Protein AF-A0A959QF61-F1 (afdb_monomer)

pLDDT: mean 80.04, std 16.45, range [40.38, 98.44]

Mean predicted aligned error: 12.22 Å

Radius of gyration: 28.81 Å; Cα contacts (8 Å, |Δi|>4): 186; chains: 1; bounding box: 99×32×78 Å

Structure (mmCIF, N/CA/C/O backbone):
data_AF-A0A959QF61-F1
#
_entry.id   AF-A0A959QF61-F1
#
loop_
_atom_site.group_PDB
_atom_site.id
_atom_site.type_symbol
_atom_site.label_atom_id
_atom_site.label_alt_id
_atom_site.label_comp_id
_atom_site.label_asym_id
_atom_site.label_entity_id
_atom_site.label_seq_id
_atom_site.pdbx_PDB_ins_code
_atom_site.Cartn_x
_atom_site.Cartn_y
_atom_site.Cartn_z
_atom_site.occupancy
_atom_site.B_iso_o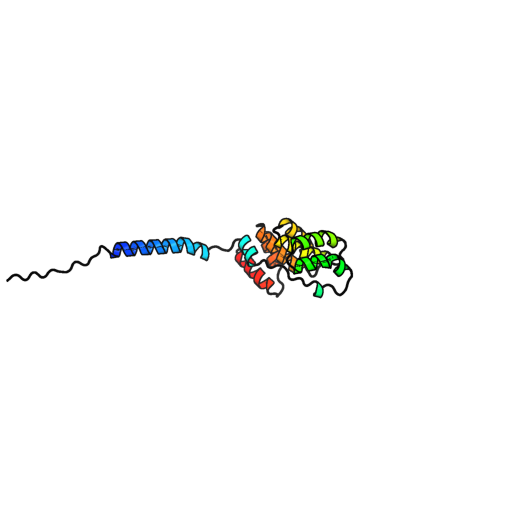r_equiv
_atom_site.auth_seq_id
_atom_site.auth_comp_id
_atom_site.auth_asym_id
_atom_site.auth_atom_id
_atom_site.pdbx_PDB_model_num
ATOM 1 N N . LEU A 1 1 ? -83.715 -0.092 52.924 1.00 44.06 1 LEU A N 1
ATOM 2 C CA . LEU A 1 1 ? -83.115 0.246 51.612 1.00 44.06 1 LEU A CA 1
ATOM 3 C C . LEU A 1 1 ? -81.710 0.806 51.850 1.00 44.06 1 LEU A C 1
ATOM 5 O O . LEU A 1 1 ? -81.591 1.963 52.221 1.00 44.06 1 LEU A O 1
ATOM 9 N N . LYS A 1 2 ? -80.655 -0.015 51.749 1.00 40.38 2 LYS A N 1
ATOM 10 C CA . LYS A 1 2 ? -79.254 0.447 51.803 1.00 40.38 2 LYS A CA 1
ATOM 11 C C . LYS A 1 2 ? -78.646 0.254 50.416 1.00 40.38 2 LYS A C 1
ATOM 13 O O . LYS A 1 2 ? -78.482 -0.878 49.975 1.00 40.38 2 LYS A O 1
ATOM 18 N N . THR A 1 3 ? -78.354 1.348 49.723 1.00 46.38 3 THR A N 1
ATOM 19 C CA . THR A 1 3 ? -77.647 1.336 48.440 1.00 46.38 3 THR A CA 1
ATOM 20 C C . THR A 1 3 ? -76.145 1.262 48.700 1.00 46.38 3 THR A C 1
ATOM 22 O O . THR A 1 3 ? -75.547 2.242 49.140 1.00 46.38 3 THR A O 1
ATOM 25 N N . ASN A 1 4 ? -75.540 0.103 48.443 1.00 44.50 4 ASN A N 1
ATOM 26 C CA . ASN A 1 4 ? -74.089 -0.064 48.421 1.00 44.50 4 ASN A CA 1
ATOM 27 C C . ASN A 1 4 ? -73.578 0.321 47.022 1.00 44.50 4 ASN A C 1
ATOM 29 O O . ASN A 1 4 ? -73.886 -0.365 46.050 1.00 44.50 4 ASN A O 1
ATOM 33 N N . LYS A 1 5 ? -72.845 1.435 46.906 1.00 55.59 5 LYS A N 1
ATOM 34 C CA . LYS A 1 5 ? -72.094 1.782 45.693 1.00 55.59 5 LYS A CA 1
ATOM 35 C C . LYS A 1 5 ? -70.638 1.386 45.917 1.00 55.59 5 LYS A C 1
ATOM 37 O O . LYS A 1 5 ? -69.919 2.059 46.648 1.00 55.59 5 LYS A O 1
ATOM 42 N N . SER A 1 6 ? -70.218 0.297 45.284 1.00 54.97 6 SER A N 1
ATOM 43 C CA . SER A 1 6 ? -68.819 -0.119 45.215 1.00 54.97 6 SER A CA 1
ATOM 44 C C . SER A 1 6 ? -68.025 0.842 44.326 1.00 54.97 6 SER A C 1
ATOM 46 O O . SER A 1 6 ? -68.331 0.990 43.141 1.00 54.97 6 SER A O 1
ATOM 48 N N . VAL A 1 7 ? -67.008 1.485 44.896 1.00 55.75 7 VAL A N 1
ATOM 49 C CA . VAL A 1 7 ? -65.993 2.258 44.162 1.00 55.75 7 VAL A CA 1
ATOM 50 C C . VAL A 1 7 ? -65.069 1.274 43.423 1.00 55.75 7 VAL A C 1
ATOM 52 O O . VAL A 1 7 ? -64.691 0.268 44.024 1.00 55.75 7 VAL A O 1
ATOM 55 N N . PRO A 1 8 ? -64.695 1.503 42.148 1.00 52.91 8 PRO A N 1
ATOM 56 C CA . PRO A 1 8 ? -63.827 0.577 41.430 1.00 52.91 8 PRO A CA 1
ATOM 57 C C . PRO A 1 8 ? -62.359 0.776 41.839 1.00 52.91 8 PRO A C 1
ATOM 59 O O . PRO A 1 8 ? -61.807 1.868 41.710 1.00 52.91 8 PRO A O 1
ATOM 62 N N . GLU A 1 9 ? -61.708 -0.293 42.304 1.00 53.12 9 GLU A N 1
ATOM 63 C CA . GLU A 1 9 ? -60.258 -0.335 42.518 1.00 53.12 9 GLU A CA 1
ATOM 64 C C . GLU A 1 9 ? -59.514 -0.310 41.177 1.00 53.12 9 GLU A C 1
ATOM 66 O O . GLU A 1 9 ? -59.635 -1.208 40.338 1.00 53.12 9 GLU A O 1
ATOM 71 N N . ILE A 1 10 ? -58.696 0.721 40.976 1.00 59.00 10 ILE A N 1
ATOM 72 C CA . ILE A 1 10 ? -57.819 0.822 39.811 1.00 59.00 10 ILE A CA 1
ATOM 73 C C . ILE A 1 10 ? -56.658 -0.166 40.004 1.00 59.00 10 ILE A C 1
ATOM 75 O O . ILE A 1 10 ? -55.830 -0.014 40.900 1.00 59.00 10 ILE A O 1
ATOM 79 N N . ARG A 1 11 ? -56.592 -1.195 39.147 1.00 56.12 11 ARG A N 1
ATOM 80 C CA . ARG A 1 11 ? -55.573 -2.263 39.136 1.00 56.12 11 ARG A CA 1
ATOM 81 C C . ARG A 1 11 ? -54.149 -1.720 38.902 1.00 56.12 11 ARG A C 1
ATOM 83 O O . ARG A 1 11 ? -53.636 -1.758 37.786 1.00 56.12 11 ARG A O 1
ATOM 90 N N . GLN A 1 12 ? -53.467 -1.300 39.969 1.00 57.84 12 GLN A N 1
ATOM 91 C CA . GLN A 1 12 ? -52.076 -0.812 39.940 1.00 57.84 12 GLN A CA 1
ATOM 92 C C . GLN A 1 12 ? -51.012 -1.901 39.665 1.00 57.84 12 GLN A C 1
ATOM 94 O O . GLN A 1 12 ? -49.850 -1.590 39.402 1.00 57.84 12 GLN A O 1
ATOM 99 N N . GLY A 1 13 ? -51.381 -3.187 39.691 1.00 54.50 13 GLY A N 1
ATOM 100 C CA . GLY A 1 13 ? -50.424 -4.300 39.633 1.00 54.50 13 GLY A CA 1
ATOM 101 C C . GLY A 1 13 ? -49.780 -4.573 38.267 1.00 54.50 13 GLY A C 1
ATOM 102 O O . GLY A 1 13 ? -48.667 -5.083 38.225 1.00 54.50 13 GLY A O 1
ATOM 103 N N . LYS A 1 14 ? -50.429 -4.232 37.143 1.00 51.69 14 LYS A N 1
ATOM 104 C CA . LYS A 1 14 ? -49.919 -4.584 35.797 1.00 51.69 14 LYS A CA 1
ATOM 105 C C . LYS A 1 14 ? -48.962 -3.546 35.198 1.00 51.69 14 LYS A C 1
ATOM 107 O O . LYS A 1 14 ? -48.064 -3.913 34.451 1.00 51.69 14 LYS A O 1
ATOM 112 N N . ILE A 1 15 ? -49.112 -2.276 35.572 1.00 53.78 15 ILE A N 1
ATOM 113 C CA . ILE A 1 15 ? -48.367 -1.145 34.987 1.00 53.78 15 ILE A CA 1
ATOM 114 C C . ILE A 1 15 ? -46.895 -1.129 35.450 1.00 53.78 15 ILE A C 1
ATOM 116 O O . ILE A 1 15 ? -46.003 -0.752 34.693 1.00 53.78 15 ILE A O 1
ATOM 120 N N . ARG A 1 16 ? -46.612 -1.599 36.674 1.00 52.44 16 ARG A N 1
ATOM 121 C CA . ARG A 1 16 ? -45.249 -1.625 37.244 1.00 52.44 16 ARG A CA 1
ATOM 122 C C . ARG A 1 16 ? -44.322 -2.626 36.545 1.00 52.44 16 ARG A C 1
ATOM 124 O O . ARG A 1 16 ? -43.139 -2.345 36.389 1.00 52.44 16 ARG A O 1
ATOM 131 N N . TRP A 1 17 ? -44.855 -3.759 36.087 1.00 48.25 17 TRP A N 1
ATOM 132 C CA . TRP A 1 17 ? -44.072 -4.790 35.398 1.00 48.25 17 TRP A CA 1
ATOM 133 C C . TRP A 1 17 ? -43.765 -4.415 33.945 1.00 48.25 17 TRP A C 1
ATOM 135 O O . TRP A 1 17 ? -42.654 -4.641 33.476 1.00 48.25 17 TRP A O 1
ATOM 145 N N . THR A 1 18 ? -44.701 -3.771 33.244 1.00 56.72 18 THR A N 1
ATOM 146 C CA . THR A 1 18 ? -44.485 -3.312 31.861 1.00 56.72 18 THR A CA 1
ATOM 147 C C . THR A 1 18 ? -43.463 -2.177 31.773 1.00 56.72 18 THR A C 1
ATOM 149 O O . THR A 1 18 ? -42.651 -2.160 30.852 1.00 56.72 18 THR A O 1
ATOM 152 N N . LEU A 1 19 ? -43.452 -1.264 32.754 1.00 54.75 19 LEU A N 1
ATOM 153 C CA . LEU A 1 19 ? -42.432 -0.213 32.868 1.00 54.75 19 LEU A CA 1
ATOM 154 C C . LEU A 1 19 ? -41.033 -0.794 33.127 1.00 54.75 19 LEU A C 1
ATOM 156 O O . LEU A 1 19 ? -40.073 -0.356 32.502 1.00 54.75 19 LEU A O 1
ATOM 160 N N . ALA A 1 20 ? -40.919 -1.808 33.990 1.00 58.22 20 ALA A N 1
ATOM 161 C CA . ALA A 1 20 ? -39.641 -2.460 34.274 1.00 58.22 20 ALA A CA 1
ATOM 162 C C . ALA A 1 20 ? -39.060 -3.175 33.036 1.00 58.22 20 ALA A C 1
ATOM 164 O O . ALA A 1 20 ? -37.882 -3.011 32.731 1.00 58.22 20 ALA A O 1
ATOM 165 N N . VAL A 1 21 ? -39.892 -3.898 32.277 1.00 61.12 21 VAL A N 1
ATOM 166 C CA . VAL A 1 21 ? -39.466 -4.612 31.057 1.00 61.12 21 VAL A CA 1
ATOM 167 C C . VAL A 1 21 ? -39.014 -3.647 29.949 1.00 61.12 21 VAL A C 1
ATOM 169 O O . VAL A 1 21 ? -38.008 -3.905 29.289 1.00 61.12 21 VAL A O 1
ATOM 172 N N . ALA A 1 22 ? -39.695 -2.511 29.765 1.00 60.00 22 ALA A N 1
ATOM 173 C CA . ALA A 1 22 ? -39.317 -1.512 28.760 1.00 60.00 22 ALA A CA 1
ATOM 174 C C . ALA A 1 22 ? -37.952 -0.854 29.051 1.00 60.00 22 ALA A C 1
ATOM 176 O O . ALA A 1 22 ? -37.158 -0.648 28.132 1.00 60.00 22 ALA A O 1
ATOM 177 N N . VAL A 1 23 ? -37.646 -0.579 30.325 1.00 61.53 23 VAL A N 1
ATOM 178 C CA . VAL A 1 23 ? -36.351 -0.016 30.751 1.00 61.53 23 VAL A CA 1
ATOM 179 C C . VAL A 1 23 ? -35.210 -1.011 30.517 1.00 61.53 23 VAL A C 1
ATOM 181 O O . VAL A 1 23 ? -34.141 -0.615 30.057 1.00 61.53 23 VAL A O 1
ATOM 184 N N . SER A 1 24 ? -35.437 -2.307 30.753 1.00 62.03 24 SER A N 1
ATOM 185 C CA . SER A 1 24 ? -34.431 -3.347 30.506 1.00 62.03 24 SER A CA 1
ATOM 186 C C . SER A 1 24 ? -34.105 -3.518 29.019 1.00 62.03 24 SER A C 1
ATOM 188 O O . SER A 1 24 ? -32.934 -3.612 28.663 1.00 62.03 24 SER A O 1
ATOM 190 N N . VAL A 1 25 ? -35.108 -3.499 28.134 1.00 67.81 25 VAL A N 1
ATOM 191 C CA . VAL A 1 25 ? -34.884 -3.597 26.678 1.00 67.81 25 VAL A CA 1
ATOM 192 C C . VAL A 1 25 ? -34.158 -2.360 26.144 1.00 67.81 25 VAL A C 1
ATOM 194 O O . VAL A 1 25 ? -33.225 -2.502 25.358 1.00 67.81 25 VAL A O 1
ATOM 197 N N . ALA A 1 26 ? -34.522 -1.160 26.607 1.00 66.50 26 ALA A N 1
ATOM 198 C CA . ALA A 1 26 ? -33.843 0.078 26.227 1.00 66.50 26 ALA A CA 1
ATOM 199 C C . ALA A 1 26 ? -32.389 0.129 26.729 1.00 66.50 26 ALA A C 1
ATOM 201 O O . ALA A 1 26 ? -31.516 0.583 25.998 1.00 66.50 26 ALA A O 1
ATOM 202 N N . ALA A 1 27 ? -32.108 -0.381 27.933 1.00 67.88 27 ALA A N 1
ATOM 203 C CA . ALA A 1 27 ? -30.751 -0.470 28.472 1.00 67.88 27 ALA A CA 1
ATOM 204 C C . ALA A 1 27 ? -29.879 -1.471 27.698 1.00 67.88 27 ALA A C 1
ATOM 206 O O . ALA A 1 27 ? -28.710 -1.194 27.451 1.00 67.88 27 ALA A O 1
ATOM 207 N N . ILE A 1 28 ? -30.448 -2.600 27.262 1.00 69.44 28 ILE A N 1
ATOM 208 C CA . ILE A 1 28 ? -29.752 -3.578 26.412 1.00 69.44 28 ILE A CA 1
ATOM 209 C C . ILE A 1 28 ? -29.502 -2.992 25.015 1.00 69.44 28 ILE A C 1
ATOM 211 O O . ILE A 1 28 ? -28.392 -3.098 24.499 1.00 69.44 28 ILE A O 1
ATOM 215 N N . PHE A 1 29 ? -30.489 -2.306 24.427 1.00 66.25 29 PHE A N 1
ATOM 216 C CA . PHE A 1 29 ? -30.309 -1.585 23.163 1.00 66.25 29 PHE A CA 1
ATOM 217 C C . PHE A 1 29 ? -29.237 -0.501 23.280 1.00 66.25 29 PHE A C 1
ATOM 219 O O . PHE A 1 29 ? -28.361 -0.421 22.429 1.00 66.25 29 PHE A O 1
ATOM 226 N N . ALA A 1 30 ? -29.256 0.292 24.348 1.00 63.03 30 ALA A N 1
ATOM 227 C CA . ALA A 1 30 ? -28.245 1.299 24.633 1.00 63.03 30 ALA A CA 1
ATOM 228 C C . ALA A 1 30 ? -26.853 0.668 24.807 1.00 63.03 30 ALA A C 1
ATOM 230 O O . ALA A 1 30 ? -25.896 1.120 24.196 1.00 63.03 30 ALA A O 1
ATOM 231 N N . PHE A 1 31 ? -26.725 -0.421 25.561 1.00 70.12 31 PHE A N 1
ATOM 232 C CA . PHE A 1 31 ? -25.440 -1.086 25.784 1.00 70.12 31 PHE A CA 1
ATOM 233 C C . PHE A 1 31 ? -24.851 -1.714 24.509 1.00 70.12 31 PHE A C 1
ATOM 235 O O . PHE A 1 31 ? -23.637 -1.708 24.329 1.00 70.12 31 PHE A O 1
ATOM 242 N N . ILE A 1 32 ? -25.698 -2.215 23.604 1.00 67.19 32 ILE A N 1
ATOM 243 C CA . ILE A 1 32 ? -25.269 -2.817 22.333 1.00 67.19 32 ILE A CA 1
ATOM 244 C C . ILE A 1 32 ? -25.018 -1.747 21.255 1.00 67.19 32 ILE A C 1
ATOM 246 O O . ILE A 1 32 ? -24.039 -1.839 20.517 1.00 67.19 32 ILE A O 1
ATOM 250 N N . PHE A 1 33 ? -25.873 -0.724 21.155 1.00 59.72 33 PHE A N 1
ATOM 251 C CA . PHE A 1 33 ? -25.829 0.257 20.063 1.00 59.72 33 PHE A CA 1
ATOM 252 C C . PHE A 1 33 ? -25.064 1.548 20.390 1.00 59.72 33 PHE A C 1
ATOM 254 O O . PHE A 1 33 ? -24.562 2.173 19.461 1.00 59.72 33 PHE A O 1
ATOM 261 N N . ILE A 1 34 ? -24.915 1.956 21.658 1.00 62.84 34 ILE A N 1
ATOM 262 C CA . ILE A 1 34 ? -24.119 3.148 22.016 1.00 62.84 34 ILE A CA 1
ATOM 263 C C . ILE A 1 34 ? -22.640 2.985 21.636 1.00 62.84 34 ILE A C 1
ATOM 265 O O . ILE A 1 34 ? -22.144 3.864 20.932 1.00 62.84 34 ILE A O 1
ATOM 269 N N . PRO A 1 35 ? -21.923 1.899 21.999 1.00 60.38 35 PRO A N 1
ATOM 270 C CA . PRO A 1 35 ? -20.514 1.776 21.624 1.00 60.38 35 PRO A CA 1
ATOM 271 C C . PRO A 1 35 ? -20.308 1.736 20.103 1.00 60.38 35 PRO A C 1
ATOM 273 O O . PRO A 1 35 ? -19.330 2.289 19.615 1.00 60.38 35 PRO A O 1
ATOM 276 N N . ALA A 1 36 ? -21.262 1.192 19.340 1.00 59.38 36 ALA A N 1
ATOM 277 C CA . ALA A 1 36 ? -21.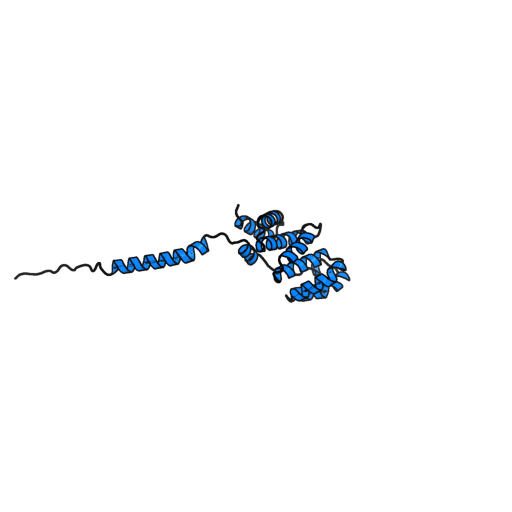219 1.203 17.876 1.00 59.38 36 ALA A CA 1
ATOM 278 C C . ALA A 1 36 ? -21.363 2.611 17.256 1.00 59.38 36 ALA A C 1
ATOM 280 O O . ALA A 1 36 ? -21.000 2.806 16.097 1.00 59.38 36 ALA A O 1
ATOM 281 N N . ILE A 1 37 ? -21.882 3.590 18.006 1.00 57.34 37 ILE A N 1
ATOM 282 C CA . ILE A 1 37 ? -22.092 4.974 17.550 1.00 57.34 37 ILE A CA 1
ATOM 283 C C . ILE A 1 37 ? -21.002 5.922 18.092 1.00 57.34 37 ILE A C 1
ATOM 285 O O . ILE A 1 37 ? -20.772 6.976 17.501 1.00 57.34 37 ILE A O 1
ATOM 289 N N . THR A 1 38 ? -20.300 5.570 19.180 1.00 55.88 38 THR A N 1
ATOM 290 C CA . THR A 1 38 ? -19.397 6.499 19.893 1.00 55.88 38 THR A CA 1
ATOM 291 C C . THR A 1 38 ? -17.902 6.185 19.814 1.00 55.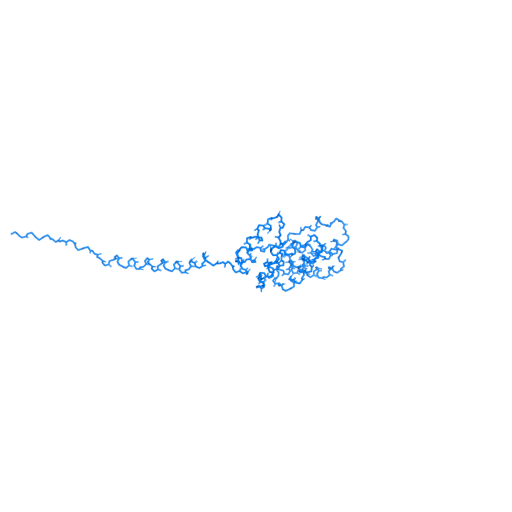88 38 THR A C 1
ATOM 293 O O . THR A 1 38 ? -17.107 6.987 20.302 1.00 55.88 38 THR A O 1
ATOM 296 N N . THR A 1 39 ? -17.470 5.057 19.244 1.00 70.12 39 THR A N 1
ATOM 297 C CA . THR A 1 39 ? -16.031 4.765 19.117 1.00 70.12 39 THR A CA 1
ATOM 298 C C . THR A 1 39 ? -15.470 5.293 17.799 1.00 70.12 39 THR A C 1
ATOM 300 O O . THR A 1 39 ? -15.965 4.933 16.730 1.00 70.12 39 THR A O 1
ATOM 303 N N . ASN A 1 40 ? -14.406 6.101 17.859 1.00 73.06 40 ASN A N 1
ATOM 304 C CA . ASN A 1 40 ? -13.596 6.398 16.675 1.00 73.06 40 ASN A CA 1
ATOM 305 C C . ASN A 1 40 ? -13.096 5.079 16.054 1.00 73.06 40 ASN A C 1
ATOM 307 O O . ASN A 1 40 ? -12.728 4.170 16.804 1.00 73.06 40 ASN A O 1
ATOM 311 N N . PRO A 1 41 ? -13.087 4.950 14.714 1.00 79.56 41 PRO A N 1
ATOM 312 C CA . PRO A 1 41 ? -12.642 3.726 14.063 1.00 79.56 41 PRO A CA 1
ATOM 313 C C . PRO A 1 41 ? -11.172 3.437 14.390 1.00 79.56 41 PRO A C 1
ATOM 315 O O . PRO A 1 41 ? -10.343 4.347 14.424 1.00 79.56 41 PRO A O 1
ATOM 318 N N . THR A 1 42 ? -10.837 2.165 14.602 1.00 86.75 42 THR A N 1
ATOM 319 C CA . THR A 1 42 ? -9.450 1.724 14.809 1.00 86.75 42 THR A CA 1
ATOM 320 C C . THR A 1 42 ? -8.610 1.940 13.547 1.00 86.75 42 THR A C 1
ATOM 322 O O . THR A 1 42 ? -9.143 2.078 12.444 1.00 86.75 42 THR A O 1
ATOM 325 N N . SER A 1 43 ? -7.279 1.928 13.667 1.00 85.88 43 SER A N 1
ATOM 326 C CA . SER A 1 43 ? -6.388 2.056 12.503 1.00 85.88 43 SER A CA 1
ATOM 327 C C . SER A 1 43 ? -6.620 0.945 11.466 1.00 85.88 43 SER A C 1
ATOM 329 O O . SER A 1 43 ? -6.632 1.204 10.265 1.00 85.88 43 SER A O 1
ATOM 331 N N . GLU A 1 44 ? -6.922 -0.274 11.915 1.00 84.94 44 GLU A N 1
ATOM 332 C CA . GLU A 1 44 ? -7.310 -1.392 11.050 1.00 84.94 44 GLU A CA 1
ATOM 333 C C . GLU A 1 44 ? -8.655 -1.159 10.340 1.00 84.94 44 GLU A C 1
ATOM 335 O O . GLU A 1 44 ? -8.788 -1.439 9.144 1.00 84.94 44 GLU A O 1
ATOM 340 N N . GLN A 1 45 ? -9.650 -0.602 11.036 1.00 84.56 45 GLN A N 1
ATOM 341 C CA . GLN A 1 45 ? -10.921 -0.221 10.413 1.00 84.56 45 GLN A CA 1
ATOM 342 C C . GLN A 1 45 ? -10.709 0.891 9.379 1.00 84.56 45 GLN A C 1
ATOM 344 O O . GLN A 1 45 ? -11.268 0.831 8.285 1.00 84.56 45 GLN A O 1
ATOM 349 N N . LEU A 1 46 ? -9.849 1.867 9.680 1.00 84.88 46 LEU A N 1
ATOM 350 C CA . LEU A 1 46 ? -9.480 2.931 8.749 1.00 84.88 46 LEU A CA 1
ATOM 351 C C . LEU A 1 46 ? -8.771 2.392 7.504 1.00 84.88 46 LEU A C 1
ATOM 353 O O . LEU A 1 46 ? -9.082 2.852 6.407 1.00 84.88 46 LEU A O 1
ATOM 357 N N . PHE A 1 47 ? -7.887 1.401 7.638 1.00 88.25 47 PHE A N 1
ATOM 358 C CA . PHE A 1 47 ? -7.339 0.680 6.488 1.00 88.25 47 PHE A CA 1
ATOM 359 C C . PHE A 1 47 ? -8.462 0.033 5.667 1.00 88.25 47 PHE A C 1
ATOM 361 O O . PHE A 1 47 ? -8.613 0.338 4.487 1.00 88.25 47 PHE A O 1
ATOM 368 N N . THR A 1 48 ? -9.296 -0.791 6.305 1.00 85.56 48 THR A N 1
ATOM 369 C CA . THR A 1 48 ? -10.348 -1.579 5.637 1.00 85.56 48 THR A CA 1
ATOM 370 C C . THR A 1 48 ? -11.329 -0.700 4.861 1.00 85.56 48 THR A C 1
ATOM 372 O O . THR A 1 48 ? -11.736 -1.035 3.755 1.00 85.56 48 THR A O 1
ATOM 375 N N . MET A 1 49 ? -11.688 0.458 5.414 1.00 81.25 49 MET A N 1
ATOM 376 C CA . MET A 1 49 ? -12.624 1.394 4.787 1.00 81.25 49 MET A CA 1
ATOM 377 C C . MET A 1 49 ? -12.027 2.192 3.619 1.00 81.25 49 MET A C 1
ATOM 379 O O . MET A 1 49 ? -12.782 2.813 2.871 1.00 81.25 49 MET A O 1
ATOM 383 N N . ASN A 1 50 ? -10.698 2.263 3.498 1.00 85.94 50 ASN A N 1
ATOM 384 C CA . ASN A 1 50 ? -10.029 3.166 2.555 1.00 85.94 50 ASN A CA 1
ATOM 385 C C . ASN A 1 50 ? -9.064 2.468 1.592 1.00 85.94 50 ASN A C 1
ATOM 387 O O . ASN A 1 50 ? -8.620 3.101 0.629 1.00 85.94 50 ASN A O 1
ATOM 391 N N . PHE A 1 51 ? -8.736 1.201 1.831 1.00 89.06 51 PHE A N 1
ATOM 392 C CA . PHE A 1 51 ? -7.910 0.412 0.938 1.00 89.06 51 PHE A CA 1
ATOM 393 C C . PHE A 1 51 ? -8.710 -0.042 -0.282 1.00 89.06 51 PHE A C 1
ATOM 395 O O . PHE A 1 51 ? -9.699 -0.761 -0.186 1.00 89.06 51 PHE A O 1
ATOM 402 N N . GLU A 1 52 ? -8.234 0.385 -1.445 1.00 88.44 52 GLU A N 1
ATOM 403 C CA . GLU A 1 52 ? -8.695 -0.041 -2.761 1.00 88.44 52 GLU A CA 1
ATOM 404 C C . GLU A 1 52 ? -7.450 -0.341 -3.590 1.00 88.44 52 GLU A C 1
ATOM 406 O O . GLU A 1 52 ? -6.525 0.480 -3.629 1.00 88.44 52 GLU A O 1
ATOM 411 N N . ILE A 1 53 ? -7.426 -1.487 -4.268 1.00 88.50 53 ILE A N 1
ATOM 412 C CA . ILE A 1 53 ? -6.311 -1.880 -5.134 1.00 88.50 53 ILE A CA 1
ATOM 413 C C . ILE A 1 53 ? -6.037 -0.782 -6.166 1.00 88.50 53 ILE A C 1
ATOM 415 O O . ILE A 1 53 ? -6.962 -0.234 -6.772 1.00 88.50 53 ILE A O 1
ATOM 419 N N . ALA A 1 54 ? -4.763 -0.422 -6.353 1.00 85.94 54 ALA A N 1
ATOM 420 C CA . ALA A 1 54 ? -4.403 0.611 -7.314 1.00 85.94 54 ALA A CA 1
ATOM 421 C C . ALA A 1 54 ? -4.814 0.188 -8.731 1.0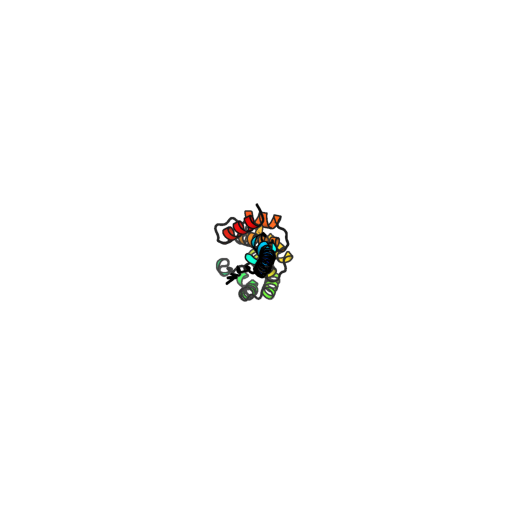0 85.94 54 ALA A C 1
ATOM 423 O O . ALA A 1 54 ? -4.425 -0.894 -9.162 1.00 85.94 54 ALA A O 1
ATOM 424 N N . PRO A 1 55 ? -5.541 1.023 -9.495 1.00 84.25 55 PRO A N 1
ATOM 425 C CA . PRO A 1 55 ? -5.858 0.687 -10.874 1.00 84.25 55 PRO A CA 1
ATOM 426 C C . PRO A 1 55 ? -4.576 0.656 -11.708 1.00 84.25 55 PRO A C 1
ATOM 428 O O . PRO A 1 55 ? -3.742 1.565 -11.605 1.00 84.25 55 PRO A O 1
ATOM 431 N N . ASN A 1 56 ? -4.442 -0.347 -12.573 1.00 83.12 56 ASN A N 1
ATOM 432 C CA . ASN A 1 56 ? -3.345 -0.408 -13.524 1.00 83.12 56 ASN A CA 1
ATOM 433 C C . ASN A 1 56 ? -3.482 0.708 -14.566 1.00 83.12 56 ASN A C 1
ATOM 435 O O . ASN A 1 56 ? -4.412 0.754 -15.371 1.00 83.12 56 ASN A O 1
ATOM 439 N N . ARG A 1 57 ? -2.530 1.639 -14.544 1.00 78.38 57 ARG A N 1
ATOM 440 C CA . ARG A 1 57 ? -2.432 2.755 -15.494 1.00 78.38 57 ARG A CA 1
ATOM 441 C C . ARG A 1 57 ? -1.124 2.737 -16.273 1.00 78.38 57 ARG A C 1
ATOM 443 O O . ARG A 1 57 ? -0.734 3.768 -16.819 1.00 78.38 57 ARG A O 1
ATOM 450 N N . LEU A 1 58 ? -0.461 1.581 -16.374 1.00 72.81 58 LEU A N 1
ATOM 451 C CA . LEU A 1 58 ? 0.804 1.458 -17.100 1.00 72.81 58 LEU A CA 1
ATOM 452 C C . LEU A 1 58 ? 0.690 1.968 -18.540 1.00 72.81 58 LEU A C 1
ATOM 454 O O . LEU A 1 58 ? 1.580 2.665 -19.012 1.00 72.81 58 LEU A O 1
ATOM 458 N N . ASN A 1 59 ? -0.432 1.705 -19.215 1.00 66.56 59 ASN A N 1
ATOM 459 C CA . ASN A 1 59 ? -0.673 2.170 -20.585 1.00 66.56 59 ASN A CA 1
ATOM 460 C C . ASN A 1 59 ? -0.631 3.704 -20.741 1.00 66.56 59 ASN A C 1
ATOM 462 O O . ASN A 1 59 ? -0.366 4.186 -21.837 1.00 66.56 59 ASN A O 1
ATOM 466 N N . GLN A 1 60 ? -0.863 4.467 -19.667 1.00 66.50 60 GLN A N 1
ATOM 467 C CA . GLN A 1 60 ? -0.780 5.934 -19.673 1.00 66.50 60 GLN A CA 1
ATOM 468 C C . GLN A 1 60 ? 0.647 6.440 -19.405 1.00 66.50 60 GLN A C 1
ATOM 470 O O . GLN A 1 60 ? 0.972 7.574 -19.743 1.00 66.50 60 GLN A O 1
ATOM 475 N N . ILE A 1 61 ? 1.496 5.603 -18.802 1.00 66.00 61 ILE A N 1
ATOM 476 C CA . ILE A 1 61 ? 2.838 5.963 -18.321 1.00 66.00 61 ILE A CA 1
ATOM 477 C C . ILE A 1 61 ? 3.918 5.465 -19.292 1.00 66.00 61 ILE A C 1
ATOM 479 O O . ILE A 1 61 ? 4.884 6.170 -19.574 1.00 66.00 61 ILE A O 1
ATOM 483 N N . ALA A 1 62 ? 3.741 4.267 -19.848 1.00 63.03 62 ALA A N 1
ATOM 484 C CA . ALA A 1 62 ? 4.702 3.598 -20.712 1.00 63.03 62 ALA A CA 1
ATOM 485 C C . ALA A 1 62 ? 4.231 3.606 -22.176 1.00 63.03 62 ALA A C 1
ATOM 487 O O . ALA A 1 62 ? 3.397 2.797 -22.595 1.00 63.03 62 ALA A O 1
ATOM 488 N N . ARG A 1 63 ? 4.798 4.510 -22.986 1.00 59.28 63 ARG A N 1
ATOM 489 C CA . ARG A 1 63 ? 4.615 4.510 -24.446 1.00 59.28 63 ARG A CA 1
ATOM 490 C C . ARG A 1 63 ? 5.590 3.521 -25.103 1.00 59.28 63 ARG A C 1
ATOM 492 O O . ARG A 1 63 ? 6.746 3.857 -25.317 1.00 59.28 63 ARG A O 1
ATOM 499 N N . GLY A 1 64 ? 5.104 2.321 -25.431 1.00 57.31 64 GLY A N 1
ATOM 500 C CA . GLY A 1 64 ? 5.659 1.450 -26.486 1.00 57.31 64 GLY A CA 1
ATOM 501 C C . GLY A 1 64 ? 7.063 0.846 -26.301 1.00 57.31 64 GLY A C 1
ATOM 502 O O . GLY A 1 64 ? 7.684 0.510 -27.302 1.00 57.31 64 GLY A O 1
ATOM 503 N N . SER A 1 65 ? 7.584 0.704 -25.081 1.00 60.59 65 SER A N 1
ATOM 504 C CA . SER A 1 65 ? 8.951 0.207 -24.829 1.00 60.59 65 SER A CA 1
ATOM 505 C C . SER A 1 65 ? 9.029 -1.301 -24.533 1.00 60.59 65 SER A C 1
ATOM 507 O O . SER A 1 65 ? 8.094 -1.890 -23.996 1.00 60.59 65 SER A O 1
ATOM 509 N N . ILE A 1 66 ? 10.181 -1.921 -24.828 1.00 56.97 66 ILE A N 1
ATOM 510 C CA . ILE A 1 66 ? 10.490 -3.340 -24.536 1.00 56.97 66 ILE A CA 1
ATOM 511 C C . ILE A 1 66 ? 10.371 -3.651 -23.035 1.00 56.97 66 ILE A C 1
ATOM 513 O O . ILE A 1 66 ? 9.926 -4.728 -22.657 1.00 56.97 66 ILE A O 1
ATOM 517 N N . SER A 1 67 ? 10.671 -2.695 -22.155 1.00 57.59 67 SER A N 1
ATOM 518 C CA . SER A 1 67 ? 10.492 -2.858 -20.706 1.00 57.59 67 SER A CA 1
ATOM 519 C C . SER A 1 67 ? 9.030 -3.066 -20.294 1.00 57.59 67 SER A C 1
ATOM 521 O O . SER A 1 67 ? 8.769 -3.791 -19.339 1.00 57.59 67 SER A O 1
ATOM 523 N N . LYS A 1 68 ? 8.059 -2.520 -21.046 1.00 65.31 68 LYS A N 1
ATOM 524 C CA . LYS A 1 68 ? 6.635 -2.858 -20.875 1.00 65.31 68 LYS A CA 1
ATOM 525 C C . LYS A 1 68 ? 6.391 -4.349 -21.118 1.00 65.31 68 LYS A C 1
ATOM 527 O O . LYS A 1 68 ? 5.519 -4.924 -20.482 1.00 65.31 68 LYS A O 1
ATOM 532 N N . GLN A 1 69 ? 7.138 -4.956 -22.039 1.00 70.06 69 GLN A N 1
ATOM 533 C CA . GLN A 1 69 ? 6.974 -6.349 -22.443 1.00 70.06 69 GLN A CA 1
ATOM 534 C C . GLN A 1 69 ? 7.513 -7.328 -21.395 1.00 70.06 69 GLN A C 1
ATOM 536 O O . GLN A 1 69 ? 6.896 -8.369 -21.195 1.00 70.06 69 GLN A O 1
ATOM 541 N N . ILE A 1 70 ? 8.606 -6.985 -20.701 1.00 82.69 70 ILE A N 1
ATOM 542 C CA . ILE A 1 70 ? 9.216 -7.857 -19.681 1.00 82.69 70 ILE A CA 1
ATOM 543 C C . ILE A 1 70 ? 8.249 -8.060 -18.506 1.00 82.69 70 ILE A C 1
ATOM 545 O O . ILE A 1 70 ? 7.952 -9.194 -18.141 1.00 82.69 70 ILE A O 1
ATOM 549 N N . SER A 1 71 ? 7.691 -6.972 -17.970 1.00 87.69 71 SER A N 1
ATOM 550 C CA . SER A 1 71 ? 6.742 -7.040 -16.850 1.00 87.69 71 SER A CA 1
ATOM 551 C C . SER A 1 71 ? 5.285 -7.231 -17.297 1.00 87.69 71 SER A C 1
ATOM 553 O O . SER A 1 71 ? 4.406 -7.356 -16.448 1.00 87.69 71 SER A O 1
ATOM 555 N N . ALA A 1 72 ? 4.988 -7.290 -18.605 1.00 88.88 72 ALA A N 1
ATOM 556 C CA . ALA A 1 72 ? 3.618 -7.441 -19.122 1.00 88.88 72 ALA A CA 1
ATOM 557 C C . ALA A 1 72 ? 2.834 -8.607 -18.489 1.00 88.88 72 ALA A C 1
ATOM 559 O O . ALA A 1 72 ? 1.671 -8.388 -18.140 1.00 88.88 72 ALA A O 1
ATOM 560 N N . PRO A 1 73 ? 3.423 -9.803 -18.272 1.00 92.38 73 PRO A N 1
ATOM 561 C CA . PRO A 1 73 ? 2.719 -10.891 -17.598 1.00 92.38 73 PRO A CA 1
ATOM 562 C C . PRO A 1 73 ? 2.313 -10.537 -16.160 1.00 92.38 73 PRO A C 1
ATOM 564 O O . PRO A 1 73 ? 1.217 -10.890 -15.736 1.00 92.38 73 PRO A O 1
ATOM 567 N N . ALA A 1 74 ? 3.159 -9.801 -15.427 1.00 94.00 74 ALA A N 1
ATOM 568 C CA . ALA A 1 74 ? 2.858 -9.358 -14.066 1.00 94.00 74 ALA A CA 1
ATOM 569 C C . ALA A 1 74 ? 1.655 -8.407 -14.051 1.00 94.00 74 ALA A C 1
ATOM 571 O O . ALA A 1 74 ? 0.731 -8.573 -13.259 1.00 94.00 74 ALA A O 1
ATOM 572 N N . TYR A 1 75 ? 1.626 -7.458 -14.990 1.00 91.75 75 TYR A N 1
ATOM 573 C CA . TYR A 1 75 ? 0.505 -6.536 -15.167 1.00 91.75 75 TYR A CA 1
ATOM 574 C C . TYR A 1 75 ? -0.791 -7.240 -15.576 1.00 91.75 75 TYR A C 1
ATOM 576 O O . TYR A 1 75 ? -1.860 -6.867 -15.104 1.00 91.75 75 TYR A O 1
ATOM 584 N N . GLN A 1 76 ? -0.707 -8.273 -16.414 1.00 92.38 76 GLN A N 1
ATOM 585 C CA . GLN A 1 76 ? -1.871 -9.073 -16.782 1.00 92.38 76 GLN A CA 1
ATOM 586 C C . GLN A 1 76 ? -2.438 -9.835 -15.577 1.00 92.38 76 GLN A C 1
ATOM 588 O O . GLN A 1 76 ? -3.646 -9.791 -15.355 1.00 92.38 76 GLN A O 1
ATOM 593 N N . ALA A 1 77 ? -1.586 -10.503 -14.794 1.00 94.75 77 ALA A N 1
ATOM 594 C CA . ALA A 1 77 ? -2.008 -11.186 -13.571 1.00 94.75 77 ALA A CA 1
ATOM 595 C C . ALA A 1 77 ? -2.624 -10.196 -12.565 1.00 94.75 77 ALA A C 1
ATOM 597 O O . ALA A 1 77 ? -3.676 -10.461 -11.984 1.00 94.75 77 ALA A O 1
ATOM 598 N N . TYR A 1 78 ? -2.027 -9.006 -12.440 1.00 94.88 78 TYR A N 1
ATOM 599 C CA . TYR A 1 78 ? -2.540 -7.922 -11.606 1.00 94.88 78 TYR A CA 1
ATOM 600 C C . TYR A 1 78 ? -3.952 -7.482 -12.023 1.00 94.88 78 TYR A C 1
ATOM 602 O O . TYR A 1 78 ? -4.837 -7.370 -11.177 1.00 94.88 78 TYR A O 1
ATOM 610 N N . ASP A 1 79 ? -4.190 -7.280 -13.323 1.00 91.94 79 ASP A N 1
ATOM 611 C CA . ASP A 1 79 ? -5.502 -6.888 -13.859 1.00 91.94 79 ASP A CA 1
ATOM 612 C C . ASP A 1 79 ? -6.570 -7.978 -13.673 1.00 91.94 79 ASP A C 1
ATOM 614 O O . ASP A 1 79 ? -7.760 -7.677 -13.577 1.00 91.94 79 ASP A O 1
ATOM 618 N N . GLN A 1 80 ? -6.150 -9.244 -13.597 1.00 93.81 80 GLN A N 1
ATOM 619 C CA . GLN A 1 80 ? -7.016 -10.389 -13.303 1.00 93.81 80 GLN A CA 1
ATOM 620 C C . GLN A 1 80 ? -7.300 -10.557 -11.802 1.00 93.81 80 GLN A C 1
ATOM 622 O O . GLN A 1 80 ? -8.141 -11.373 -11.427 1.00 93.81 80 GLN A O 1
ATOM 627 N N . GLY A 1 81 ? -6.624 -9.789 -10.943 1.00 94.31 81 GLY A N 1
ATOM 628 C CA . GLY A 1 81 ? -6.712 -9.913 -9.491 1.00 94.31 81 GLY A CA 1
ATOM 629 C C . GLY A 1 81 ? -5.907 -11.079 -8.911 1.00 94.31 81 GLY A C 1
ATOM 630 O O . GLY A 1 81 ? -6.027 -11.352 -7.717 1.00 94.31 81 GLY A O 1
ATOM 631 N N . ASP A 1 82 ? -5.072 -11.752 -9.711 1.00 97.38 82 ASP A N 1
ATOM 632 C CA . ASP A 1 82 ? -4.131 -12.762 -9.219 1.00 97.38 82 ASP A CA 1
ATOM 633 C C . ASP A 1 82 ? -2.874 -12.073 -8.673 1.00 97.38 82 ASP A C 1
ATOM 635 O O . ASP A 1 82 ? -1.809 -12.022 -9.294 1.00 97.38 82 ASP A O 1
ATOM 639 N N . TYR A 1 83 ? -3.020 -11.480 -7.489 1.00 97.12 83 TYR A N 1
ATOM 640 C CA . TYR A 1 83 ? -1.952 -10.713 -6.850 1.00 97.12 83 TYR A CA 1
ATOM 641 C C . TYR A 1 83 ? -0.771 -11.579 -6.416 1.00 97.12 83 TYR A C 1
ATOM 643 O O . TYR A 1 83 ? 0.346 -11.074 -6.321 1.00 97.12 83 TYR A O 1
ATOM 651 N N . TRP A 1 84 ? -0.995 -12.872 -6.167 1.00 98.12 84 TRP A N 1
ATOM 652 C CA . TRP A 1 84 ? 0.079 -13.797 -5.822 1.00 98.12 84 TRP A CA 1
ATOM 653 C C . TRP A 1 84 ? 0.982 -14.035 -7.030 1.00 98.12 84 TRP A C 1
ATOM 655 O O . TRP A 1 84 ? 2.194 -13.829 -6.943 1.00 98.12 84 TRP A O 1
ATOM 665 N N . GLN A 1 85 ? 0.392 -14.374 -8.179 1.00 98.00 85 GLN A N 1
ATOM 666 C CA . GLN A 1 85 ? 1.149 -14.553 -9.412 1.00 98.00 85 GLN A CA 1
ATOM 667 C C . GLN A 1 85 ? 1.785 -13.237 -9.874 1.00 98.00 85 GLN A C 1
ATOM 669 O O . GLN A 1 85 ? 2.951 -13.222 -10.275 1.00 98.00 85 GLN A O 1
ATOM 674 N N . ALA A 1 86 ? 1.052 -12.123 -9.784 1.00 97.25 86 ALA A N 1
ATOM 675 C CA . ALA A 1 86 ? 1.574 -10.807 -10.130 1.00 97.25 86 ALA A CA 1
ATOM 676 C C . ALA A 1 86 ? 2.818 -10.456 -9.301 1.00 97.25 86 ALA A C 1
ATOM 678 O O . ALA A 1 86 ? 3.821 -10.030 -9.873 1.00 97.25 86 ALA A O 1
ATOM 679 N N . ALA A 1 87 ? 2.786 -10.687 -7.982 1.00 97.94 87 ALA A N 1
ATOM 680 C CA . ALA A 1 87 ? 3.924 -10.427 -7.106 1.00 97.94 87 ALA A CA 1
ATOM 681 C C . ALA A 1 87 ? 5.166 -11.227 -7.524 1.00 97.94 87 ALA A C 1
ATOM 683 O O . ALA A 1 87 ? 6.229 -10.640 -7.703 1.00 97.94 87 ALA A O 1
ATOM 684 N N . GLN A 1 88 ? 5.019 -12.534 -7.770 1.00 97.94 88 GLN A N 1
ATOM 685 C CA . GLN A 1 88 ? 6.135 -13.379 -8.216 1.00 97.94 88 GLN A CA 1
ATOM 686 C C . GLN A 1 88 ? 6.737 -12.910 -9.543 1.00 97.94 88 GLN A C 1
ATOM 688 O O . GLN A 1 88 ? 7.954 -12.933 -9.733 1.00 97.94 88 GLN A O 1
ATOM 693 N N . LEU A 1 89 ? 5.885 -12.499 -10.485 1.00 96.38 89 LEU A N 1
ATOM 694 C CA . LEU A 1 89 ? 6.335 -12.022 -11.787 1.00 96.38 89 LEU A CA 1
ATOM 695 C C . LEU A 1 89 ? 7.062 -10.679 -11.663 1.00 96.38 89 LEU A C 1
ATOM 697 O O . LEU A 1 89 ? 8.131 -10.540 -12.246 1.00 96.38 89 LEU A O 1
ATOM 701 N N . PHE A 1 90 ? 6.546 -9.737 -10.866 1.00 95.62 90 PHE A N 1
ATOM 702 C CA . PHE A 1 90 ? 7.237 -8.474 -10.592 1.00 95.62 90 PHE A CA 1
ATOM 703 C C . PHE A 1 90 ? 8.582 -8.690 -9.895 1.00 95.62 90 PHE A C 1
ATOM 705 O O . PHE A 1 90 ? 9.574 -8.117 -10.333 1.00 95.62 90 PHE A O 1
ATOM 712 N N . GLU A 1 91 ? 8.644 -9.537 -8.862 1.00 95.62 91 GLU A N 1
ATOM 713 C CA . GLU A 1 91 ? 9.897 -9.869 -8.167 1.00 95.62 91 GLU A CA 1
ATOM 714 C C . GLU A 1 91 ? 10.961 -10.398 -9.136 1.00 95.62 91 GLU A C 1
ATOM 716 O O . GLU A 1 91 ? 12.135 -10.051 -9.029 1.00 95.62 91 GLU A O 1
ATOM 721 N N . LYS A 1 92 ? 10.540 -11.209 -10.112 1.00 94.75 92 LYS A N 1
ATOM 722 C CA . LYS A 1 92 ? 11.427 -11.798 -11.113 1.00 94.75 92 LYS A CA 1
ATOM 723 C C . LYS A 1 92 ? 11.930 -10.789 -12.149 1.00 94.75 92 LYS A C 1
ATOM 725 O O . LYS A 1 92 ? 13.022 -10.981 -12.674 1.00 94.75 92 LYS A O 1
ATOM 730 N N . THR A 1 93 ? 11.136 -9.777 -12.500 1.00 90.25 93 THR A N 1
ATOM 731 C CA . THR A 1 93 ? 11.418 -8.911 -13.659 1.00 90.25 93 THR A CA 1
ATOM 732 C C . THR A 1 93 ? 11.813 -7.479 -13.312 1.00 90.25 93 THR A C 1
ATOM 734 O O . THR A 1 93 ? 12.364 -6.785 -14.166 1.00 90.25 93 THR A O 1
ATOM 737 N N . MET A 1 94 ? 11.545 -7.004 -12.091 1.00 86.25 94 MET A N 1
ATOM 738 C CA . MET A 1 94 ? 11.659 -5.578 -11.758 1.00 86.25 94 MET A CA 1
ATOM 739 C C . MET A 1 94 ? 13.083 -5.022 -11.851 1.00 86.25 94 MET A C 1
ATOM 741 O O . MET A 1 94 ? 13.240 -3.852 -12.194 1.00 86.25 94 MET A O 1
ATOM 745 N N . ASP A 1 95 ? 14.110 -5.832 -11.589 1.00 86.06 95 ASP A N 1
ATOM 746 C CA . ASP A 1 95 ? 15.508 -5.384 -11.660 1.00 86.06 95 ASP A CA 1
ATOM 747 C C . ASP A 1 95 ? 15.981 -5.135 -13.099 1.00 86.06 95 ASP A C 1
ATOM 749 O O . ASP A 1 95 ? 16.848 -4.295 -13.333 1.00 86.06 95 ASP A O 1
ATOM 753 N N . GLU A 1 96 ? 15.366 -5.803 -14.076 1.00 84.69 96 GLU A N 1
ATOM 754 C CA . GLU A 1 96 ? 15.640 -5.619 -15.507 1.00 84.69 96 GLU A CA 1
ATOM 755 C C . GLU A 1 96 ? 14.710 -4.571 -16.148 1.00 84.69 96 GLU A C 1
ATOM 757 O O . GLU A 1 96 ? 14.885 -4.164 -17.301 1.00 84.69 96 GLU A O 1
ATOM 762 N N . SER A 1 97 ? 13.701 -4.112 -15.407 1.00 80.88 97 SER A N 1
ATOM 763 C CA . SER A 1 97 ? 12.686 -3.194 -15.901 1.00 80.88 97 SER A CA 1
ATOM 764 C C . SER A 1 97 ? 13.166 -1.746 -15.876 1.00 80.88 97 SER A C 1
ATOM 766 O O . SER A 1 97 ? 13.439 -1.164 -14.826 1.00 80.88 97 SER A O 1
ATOM 768 N N . ALA A 1 98 ? 13.117 -1.080 -17.033 1.00 83.00 98 ALA A N 1
ATOM 769 C CA . ALA A 1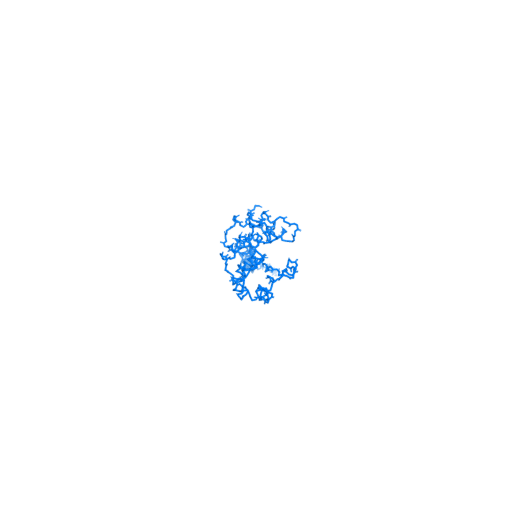 98 ? 13.275 0.377 -17.104 1.00 83.00 98 ALA A CA 1
ATOM 770 C C . ALA A 1 98 ? 12.169 1.145 -16.341 1.00 83.00 98 ALA A C 1
ATOM 772 O O . ALA A 1 98 ? 12.267 2.359 -16.168 1.00 83.00 98 ALA A O 1
ATOM 773 N N . TYR A 1 99 ? 11.119 0.450 -15.884 1.00 87.00 99 TYR A N 1
ATOM 774 C CA . TYR A 1 99 ? 10.052 0.980 -15.039 1.00 87.00 99 TYR A CA 1
ATOM 775 C C . TYR A 1 99 ? 10.090 0.409 -13.620 1.00 87.00 99 TYR A C 1
ATOM 777 O O . TYR A 1 99 ? 9.049 0.375 -12.968 1.00 87.00 99 TYR A O 1
ATOM 785 N N . ARG A 1 100 ? 11.264 0.009 -13.110 1.00 91.19 100 ARG A N 1
ATOM 786 C CA . ARG A 1 100 ? 11.431 -0.596 -11.778 1.00 91.19 100 ARG A CA 1
ATOM 787 C C . ARG A 1 100 ? 10.600 0.068 -10.677 1.00 91.19 100 ARG A C 1
ATOM 789 O O . ARG A 1 100 ? 9.906 -0.628 -9.958 1.00 91.19 100 ARG A O 1
ATOM 796 N N . LEU A 1 101 ? 10.608 1.398 -10.551 1.00 93.19 101 LEU A N 1
ATOM 797 C CA . LEU A 1 101 ? 9.829 2.094 -9.507 1.00 93.19 101 LEU A CA 1
ATOM 798 C C . LEU A 1 101 ? 8.307 1.996 -9.705 1.00 93.19 101 LEU A C 1
ATOM 800 O O . LEU A 1 101 ? 7.546 2.045 -8.742 1.00 93.19 101 LEU A O 1
ATOM 804 N N . THR A 1 102 ? 7.849 1.861 -10.949 1.00 92.44 102 THR A N 1
ATOM 805 C CA . THR A 1 102 ? 6.441 1.581 -11.257 1.00 92.44 102 THR A CA 1
ATOM 806 C C . THR A 1 102 ? 6.106 0.127 -10.932 1.00 92.44 102 THR A C 1
ATOM 808 O O . THR A 1 102 ? 5.113 -0.119 -10.256 1.00 92.44 102 THR A O 1
ATOM 811 N N . ASP A 1 103 ? 6.952 -0.820 -11.337 1.00 93.75 103 ASP A N 1
ATOM 812 C CA . ASP A 1 103 ? 6.782 -2.246 -11.035 1.00 93.75 103 ASP A CA 1
ATOM 813 C C . ASP A 1 103 ? 6.785 -2.487 -9.515 1.00 93.75 103 ASP A C 1
ATOM 815 O O . ASP A 1 103 ? 5.894 -3.146 -8.989 1.00 93.75 103 ASP A O 1
ATOM 819 N N . LEU A 1 104 ? 7.703 -1.844 -8.787 1.00 95.69 104 LEU A N 1
ATOM 820 C CA . LEU A 1 104 ? 7.805 -1.897 -7.328 1.00 95.69 104 LEU A CA 1
ATOM 821 C C . LEU A 1 104 ? 6.570 -1.307 -6.631 1.00 95.69 104 LEU A C 1
ATOM 823 O O . LEU A 1 104 ? 6.133 -1.811 -5.597 1.00 95.69 104 LEU A O 1
ATOM 827 N N . PHE A 1 105 ? 5.956 -0.272 -7.212 1.00 96.12 105 PHE A N 1
ATOM 828 C CA . PHE A 1 105 ? 4.689 0.267 -6.721 1.00 96.12 105 PHE A CA 1
ATOM 829 C C . PHE A 1 105 ? 3.552 -0.759 -6.832 1.00 96.12 105 PHE A C 1
ATOM 831 O O . PHE A 1 105 ? 2.792 -0.942 -5.876 1.00 96.12 105 PHE A O 1
ATOM 838 N N . TYR A 1 106 ? 3.424 -1.435 -7.977 1.00 95.94 106 TYR A N 1
ATOM 839 C CA . TYR A 1 106 ? 2.396 -2.463 -8.162 1.00 95.94 106 TYR A CA 1
ATOM 840 C C . TYR A 1 106 ? 2.685 -3.721 -7.338 1.00 95.94 106 TYR A C 1
ATOM 842 O O . TYR A 1 106 ? 1.753 -4.280 -6.762 1.00 95.94 106 TYR A O 1
ATOM 850 N N . LEU A 1 107 ? 3.954 -4.100 -7.174 1.00 97.25 107 LEU A N 1
ATOM 851 C CA . LEU A 1 107 ? 4.375 -5.158 -6.256 1.00 97.25 107 LEU A CA 1
ATOM 852 C C . LEU A 1 107 ? 3.962 -4.842 -4.810 1.00 97.25 107 LEU A C 1
ATOM 854 O O . LEU A 1 107 ? 3.345 -5.671 -4.146 1.00 97.25 107 LEU A O 1
ATOM 858 N N . GLY A 1 108 ? 4.194 -3.608 -4.350 1.00 97.69 108 GLY A N 1
ATOM 859 C CA . GLY A 1 108 ? 3.727 -3.147 -3.042 1.00 97.69 108 GLY A CA 1
ATOM 860 C C . GLY A 1 108 ? 2.207 -3.261 -2.868 1.00 97.69 108 GLY A C 1
ATOM 861 O O . GLY A 1 108 ? 1.734 -3.674 -1.811 1.00 97.69 108 GLY A O 1
ATOM 862 N N . ASN A 1 109 ? 1.429 -2.965 -3.915 1.00 97.56 109 ASN A N 1
ATOM 863 C CA . ASN A 1 109 ? -0.026 -3.153 -3.902 1.00 97.56 109 ASN A CA 1
ATOM 864 C C . ASN A 1 109 ? -0.433 -4.634 -3.866 1.00 97.56 109 ASN A C 1
ATOM 866 O O . ASN A 1 109 ? -1.383 -4.972 -3.161 1.00 97.56 109 ASN A O 1
ATOM 870 N N . CYS A 1 110 ? 0.289 -5.516 -4.567 1.00 97.94 110 CYS A N 1
ATOM 871 C CA . CYS A 1 110 ? 0.068 -6.961 -4.480 1.00 97.94 110 CYS A CA 1
ATOM 872 C C . CYS A 1 110 ? 0.272 -7.451 -3.047 1.00 97.94 110 CYS A C 1
ATOM 874 O O . CYS A 1 110 ? -0.584 -8.140 -2.503 1.00 97.94 110 CYS A O 1
ATOM 876 N N . TYR A 1 111 ? 1.361 -7.038 -2.397 1.00 98.44 111 TYR A N 1
ATOM 877 C CA . TYR A 1 111 ? 1.615 -7.402 -1.006 1.00 98.44 111 TYR A CA 1
ATOM 878 C C . TYR A 1 111 ? 0.528 -6.893 -0.052 1.00 98.44 111 TYR A C 1
ATOM 880 O O . TYR A 1 111 ? 0.120 -7.637 0.836 1.00 98.44 111 TYR A O 1
ATOM 888 N N . LEU A 1 112 ? -0.009 -5.681 -0.257 1.00 96.81 112 LEU A N 1
ATOM 889 C CA . LEU A 1 112 ? -1.170 -5.210 0.514 1.00 96.81 112 LEU A CA 1
ATOM 890 C C . LEU A 1 112 ? -2.405 -6.092 0.300 1.00 96.81 112 LEU A C 1
ATOM 892 O O . LEU A 1 112 ? -3.113 -6.388 1.258 1.00 96.81 112 LEU A O 1
ATOM 896 N N . ALA A 1 113 ? -2.663 -6.526 -0.934 1.00 95.88 113 ALA A N 1
ATOM 897 C CA . ALA A 1 113 ? -3.783 -7.411 -1.246 1.00 95.88 113 ALA A CA 1
ATOM 898 C C . ALA A 1 113 ? -3.644 -8.791 -0.581 1.00 95.88 113 ALA A C 1
ATOM 900 O O . ALA A 1 113 ? -4.636 -9.382 -0.163 1.00 95.88 113 ALA A O 1
ATOM 901 N N . LEU A 1 114 ? -2.408 -9.286 -0.480 1.00 97.12 114 LEU A N 1
ATOM 902 C CA . LEU A 1 114 ? -2.067 -10.594 0.084 1.00 97.12 114 LEU A CA 1
ATOM 903 C C . LEU A 1 114 ? -1.910 -10.585 1.611 1.00 97.12 114 LEU A C 1
ATOM 905 O O . LEU A 1 114 ? -1.785 -11.644 2.217 1.00 97.12 114 LEU A O 1
ATOM 909 N N . GLY A 1 115 ? -1.904 -9.411 2.241 1.00 96.25 115 GLY A N 1
ATOM 910 C CA . GLY A 1 115 ? -1.657 -9.277 3.675 1.00 96.25 115 GLY A CA 1
ATOM 911 C C . GLY A 1 115 ? -0.189 -9.342 4.094 1.00 96.2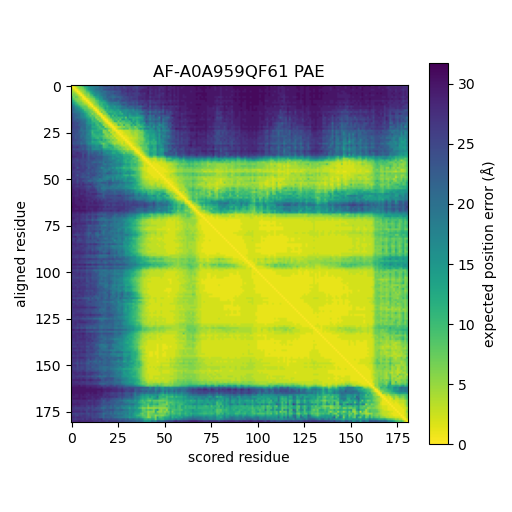5 115 GLY A C 1
ATOM 912 O O . GLY A 1 115 ? 0.122 -9.481 5.274 1.00 96.25 115 GLY A O 1
ATOM 913 N N . GLU A 1 116 ? 0.727 -9.197 3.143 1.00 97.88 116 GLU A N 1
ATOM 914 C CA . GLU A 1 116 ? 2.176 -9.204 3.344 1.00 97.88 116 GLU A CA 1
ATOM 915 C C . GLU A 1 116 ? 2.667 -7.793 3.729 1.00 97.88 116 GLU A C 1
ATOM 917 O O . GLU A 1 116 ? 3.400 -7.132 2.989 1.00 97.88 116 GLU A O 1
ATOM 922 N N . TRP A 1 117 ? 2.220 -7.295 4.886 1.00 96.12 117 TRP A N 1
ATOM 923 C CA . TRP A 1 117 ? 2.317 -5.877 5.264 1.00 96.12 117 TRP A CA 1
ATOM 924 C C . TRP A 1 117 ? 3.745 -5.321 5.272 1.00 96.12 117 TRP A C 1
ATOM 926 O O . TRP A 1 117 ? 3.990 -4.258 4.708 1.00 96.12 117 TRP A O 1
ATOM 936 N N . GLU A 1 118 ? 4.703 -6.049 5.845 1.00 97.38 118 GLU A N 1
ATOM 937 C CA . GLU A 1 118 ? 6.103 -5.604 5.919 1.00 97.38 118 GLU A CA 1
ATOM 938 C C . GLU A 1 118 ? 6.756 -5.512 4.535 1.00 97.38 118 GLU A C 1
ATOM 940 O O . GLU A 1 118 ? 7.492 -4.569 4.235 1.00 97.38 118 GLU A O 1
ATOM 945 N N . LYS A 1 119 ? 6.447 -6.462 3.644 1.00 97.94 119 LYS A N 1
ATOM 946 C CA . LYS A 1 119 ? 6.935 -6.419 2.261 1.00 97.94 119 LYS A CA 1
ATOM 947 C C . LYS A 1 119 ? 6.320 -5.245 1.506 1.00 97.94 119 LYS A C 1
ATOM 949 O O . LYS A 1 119 ? 7.034 -4.535 0.797 1.00 97.94 119 LYS A O 1
ATOM 954 N N . ALA A 1 120 ? 5.024 -4.994 1.708 1.00 98.12 120 ALA A N 1
ATOM 955 C CA . ALA A 1 120 ? 4.349 -3.826 1.154 1.00 98.12 120 ALA A CA 1
ATOM 956 C C . ALA A 1 120 ? 4.997 -2.519 1.626 1.00 98.12 120 ALA A C 1
ATOM 958 O O . ALA A 1 120 ? 5.285 -1.653 0.801 1.00 98.12 120 ALA A O 1
ATOM 959 N N . ILE A 1 121 ? 5.265 -2.390 2.930 1.00 98.31 121 ILE A N 1
ATOM 960 C CA . ILE A 1 121 ? 5.928 -1.220 3.518 1.00 98.31 121 ILE A CA 1
ATOM 961 C C . ILE A 1 121 ? 7.285 -0.996 2.855 1.00 98.31 121 ILE A C 1
ATOM 963 O O . ILE A 1 121 ? 7.545 0.107 2.380 1.00 98.31 121 ILE A O 1
ATOM 967 N N . ASN A 1 122 ? 8.125 -2.030 2.764 1.00 97.81 122 ASN A N 1
ATOM 968 C CA . ASN A 1 122 ? 9.460 -1.911 2.176 1.00 97.81 122 ASN A CA 1
ATOM 969 C C . ASN A 1 122 ? 9.410 -1.467 0.706 1.00 97.81 122 ASN A C 1
ATOM 971 O O . ASN A 1 122 ? 10.069 -0.491 0.343 1.00 97.81 122 ASN A O 1
ATOM 975 N N . ALA A 1 123 ? 8.576 -2.116 -0.114 1.00 97.12 123 ALA A N 1
ATOM 976 C CA . ALA A 1 123 ? 8.422 -1.776 -1.527 1.00 97.12 123 ALA A CA 1
ATOM 977 C C . ALA A 1 123 ? 7.882 -0.347 -1.726 1.00 97.12 123 ALA A C 1
ATOM 979 O O . ALA A 1 123 ? 8.438 0.449 -2.483 1.00 97.12 123 ALA A O 1
ATOM 980 N N . LEU A 1 124 ? 6.814 0.017 -1.010 1.00 97.94 124 LEU A N 1
ATOM 981 C CA . LEU A 1 124 ? 6.172 1.326 -1.153 1.00 97.94 124 LEU A CA 1
ATOM 982 C C . LEU A 1 124 ? 7.037 2.460 -0.603 1.00 97.94 124 LEU A C 1
ATOM 984 O O . LEU A 1 124 ? 6.974 3.570 -1.127 1.00 97.94 124 LEU A O 1
ATOM 988 N N . LYS A 1 125 ? 7.856 2.200 0.420 1.00 97.81 125 LYS A N 1
ATOM 989 C CA . LYS A 1 125 ? 8.780 3.184 0.990 1.00 97.81 125 LYS A CA 1
ATOM 990 C C . LYS A 1 125 ? 9.839 3.621 -0.016 1.00 97.81 125 LYS A C 1
ATOM 992 O O . LYS A 1 125 ? 10.076 4.820 -0.138 1.00 97.81 125 LYS A O 1
ATOM 997 N N . GLU A 1 126 ? 10.423 2.689 -0.768 1.00 96.56 126 GLU A N 1
ATOM 998 C CA . GLU A 1 126 ? 11.380 3.023 -1.832 1.00 96.56 126 GLU A CA 1
ATOM 999 C C . GLU A 1 126 ? 10.740 3.944 -2.882 1.00 96.56 126 GLU A C 1
ATOM 1001 O O . GLU A 1 126 ? 11.300 4.984 -3.231 1.00 96.56 126 GLU A O 1
ATOM 1006 N N . VAL A 1 127 ? 9.516 3.631 -3.318 1.00 96.44 127 VAL A N 1
ATOM 1007 C CA . VAL A 1 127 ? 8.803 4.459 -4.300 1.00 96.44 127 VAL A CA 1
ATOM 1008 C C . VAL A 1 127 ? 8.410 5.823 -3.718 1.00 96.44 127 VAL A C 1
ATOM 1010 O O . VAL A 1 127 ? 8.597 6.845 -4.380 1.00 96.44 127 VAL A O 1
ATOM 1013 N N . ALA A 1 128 ? 7.889 5.867 -2.489 1.00 95.69 128 ALA A N 1
ATOM 1014 C CA . ALA A 1 128 ? 7.373 7.073 -1.834 1.00 95.69 128 ALA A CA 1
ATOM 1015 C C . ALA A 1 128 ? 8.421 8.181 -1.653 1.00 95.69 128 ALA A C 1
ATOM 1017 O O . ALA A 1 128 ? 8.067 9.362 -1.671 1.00 95.69 128 ALA A O 1
ATOM 1018 N N . TYR A 1 129 ? 9.693 7.806 -1.497 1.00 95.06 129 TYR A N 1
ATOM 1019 C CA . TYR A 1 129 ? 10.811 8.735 -1.304 1.00 95.06 129 TYR A CA 1
ATOM 1020 C C . TYR A 1 129 ? 11.701 8.893 -2.546 1.00 95.06 129 TYR A C 1
ATOM 1022 O O . TYR A 1 129 ? 12.775 9.486 -2.469 1.00 95.06 129 TYR A O 1
ATOM 1030 N N . SER A 1 130 ? 11.249 8.403 -3.703 1.00 93.19 130 SER A N 1
ATOM 1031 C CA . SER A 1 130 ? 11.915 8.608 -4.991 1.00 93.19 130 SER A CA 1
ATOM 1032 C C . SER A 1 130 ? 11.351 9.834 -5.734 1.00 93.19 130 SER A C 1
ATOM 1034 O O . SER A 1 130 ? 10.169 10.154 -5.578 1.00 93.19 130 SER A O 1
ATOM 1036 N N . PRO A 1 131 ? 12.133 10.520 -6.591 1.00 90.75 131 PRO A N 1
ATOM 1037 C CA . PRO A 1 131 ? 11.630 11.584 -7.464 1.00 90.75 131 PRO A CA 1
ATOM 1038 C C . PRO A 1 131 ? 10.864 10.996 -8.668 1.00 90.75 131 PRO A C 1
ATOM 1040 O O . PRO A 1 131 ? 11.227 11.211 -9.823 1.00 90.75 131 PRO A O 1
ATOM 1043 N N . HIS A 1 132 ? 9.820 10.207 -8.404 1.00 88.94 132 HIS A N 1
ATOM 1044 C CA . HIS A 1 132 ? 9.047 9.476 -9.409 1.00 88.94 132 HIS A CA 1
ATOM 1045 C C . HIS A 1 132 ? 7.571 9.887 -9.396 1.00 88.94 132 HIS A C 1
ATOM 1047 O O . HIS A 1 132 ? 7.005 10.223 -8.357 1.00 88.94 132 HIS A O 1
ATOM 1053 N N . SER A 1 133 ? 6.899 9.784 -10.544 1.00 87.56 133 SER A N 1
ATOM 1054 C CA . SER A 1 133 ? 5.473 10.127 -10.691 1.00 87.56 133 SER A CA 1
ATOM 1055 C C . SER A 1 133 ? 4.536 9.285 -9.811 1.00 87.56 133 SER A C 1
ATOM 1057 O O . SER A 1 133 ? 3.407 9.689 -9.534 1.00 87.56 133 SER A O 1
ATOM 1059 N N . MET A 1 134 ? 5.005 8.125 -9.342 1.00 89.12 134 MET A N 1
ATOM 1060 C CA . MET A 1 134 ? 4.279 7.254 -8.412 1.00 89.12 134 MET A CA 1
ATOM 1061 C C . MET A 1 134 ? 4.482 7.605 -6.937 1.00 89.12 134 MET A C 1
ATOM 1063 O O . MET A 1 134 ? 3.770 7.041 -6.114 1.00 89.12 134 MET A O 1
ATOM 1067 N N . ALA A 1 135 ? 5.393 8.514 -6.582 1.00 91.81 135 ALA A N 1
ATOM 1068 C CA . ALA A 1 135 ? 5.741 8.786 -5.186 1.00 91.81 135 ALA A CA 1
ATOM 1069 C C . ALA A 1 135 ? 4.521 9.194 -4.343 1.00 91.81 135 ALA A C 1
ATOM 1071 O O . ALA A 1 135 ? 4.270 8.606 -3.297 1.00 91.81 135 ALA A O 1
ATOM 1072 N N . GLU A 1 136 ? 3.694 10.116 -4.840 1.00 90.12 136 GLU A N 1
ATOM 1073 C CA . GLU A 1 136 ? 2.429 10.522 -4.199 1.00 90.12 136 GLU A CA 1
ATOM 1074 C C . GLU A 1 136 ? 1.478 9.333 -3.972 1.00 90.12 136 GLU A C 1
ATOM 1076 O O . GLU A 1 136 ? 0.910 9.161 -2.891 1.00 90.12 136 GLU A O 1
ATOM 1081 N N . ASN A 1 137 ? 1.329 8.467 -4.981 1.00 90.50 137 ASN A N 1
ATOM 1082 C CA . ASN A 1 137 ? 0.495 7.271 -4.870 1.00 90.50 137 ASN A CA 1
ATOM 1083 C C . ASN A 1 137 ? 1.081 6.297 -3.843 1.00 90.50 137 ASN A C 1
ATOM 1085 O O . ASN A 1 137 ? 0.344 5.748 -3.032 1.00 90.50 137 ASN A O 1
ATOM 1089 N N . ALA A 1 138 ? 2.396 6.099 -3.856 1.00 94.81 138 ALA A N 1
ATOM 1090 C CA . ALA A 1 138 ? 3.083 5.227 -2.921 1.00 94.81 138 ALA A CA 1
ATOM 1091 C C . ALA A 1 138 ? 2.952 5.729 -1.479 1.00 94.81 138 ALA A C 1
ATOM 1093 O O . ALA A 1 138 ? 2.664 4.921 -0.605 1.00 94.81 138 ALA A O 1
ATOM 1094 N N . LYS A 1 139 ? 3.045 7.044 -1.227 1.00 94.88 139 LYS A N 1
ATOM 1095 C CA . LYS A 1 139 ? 2.796 7.640 0.099 1.00 94.88 139 LYS A CA 1
ATOM 1096 C C . LYS A 1 139 ? 1.393 7.331 0.617 1.00 94.88 139 LYS A C 1
ATOM 1098 O O . LYS A 1 139 ? 1.242 6.969 1.782 1.00 94.88 139 LYS A O 1
ATOM 1103 N N . TRP A 1 140 ? 0.376 7.407 -0.246 1.00 93.50 140 TRP A N 1
ATOM 1104 C CA . TRP A 1 140 ? -0.988 7.005 0.108 1.00 93.50 140 TRP A CA 1
ATOM 1105 C C . TRP A 1 140 ? -1.049 5.534 0.537 1.00 93.50 140 TRP A C 1
ATOM 1107 O O . TRP A 1 140 ? -1.469 5.245 1.656 1.00 93.50 140 TRP A O 1
ATOM 1117 N N . TYR A 1 141 ? -0.581 4.605 -0.297 1.00 95.31 141 TYR A N 1
ATOM 1118 C CA . TYR A 1 141 ? -0.637 3.174 0.026 1.00 95.31 141 TYR A CA 1
ATOM 1119 C C . TYR A 1 141 ? 0.251 2.790 1.216 1.00 95.31 141 TYR A C 1
ATOM 1121 O O . TYR A 1 141 ? -0.145 1.957 2.027 1.00 95.31 141 TYR A O 1
ATOM 1129 N N . LEU A 1 142 ? 1.403 3.440 1.379 1.00 97.06 142 LEU A N 1
ATOM 1130 C CA . LEU A 1 142 ? 2.283 3.259 2.529 1.00 97.06 142 LEU A CA 1
ATOM 1131 C C . LEU A 1 142 ? 1.616 3.737 3.822 1.00 97.06 142 LEU A C 1
ATOM 1133 O O . LEU A 1 142 ? 1.715 3.066 4.844 1.00 97.06 142 LEU A O 1
ATOM 1137 N N . SER A 1 143 ? 0.881 4.853 3.780 1.00 95.12 143 SER A N 1
ATOM 1138 C CA . SER A 1 143 ? 0.119 5.306 4.945 1.00 95.12 143 SER A CA 1
ATOM 1139 C C . SER A 1 143 ? -0.951 4.294 5.359 1.00 95.12 143 SER A C 1
ATOM 1141 O O . SER A 1 143 ? -1.123 4.042 6.547 1.00 95.12 143 SER A O 1
ATOM 1143 N N . LEU A 1 144 ? -1.612 3.649 4.390 1.00 94.12 144 LEU A N 1
ATOM 1144 C CA . LEU A 1 144 ? -2.567 2.574 4.651 1.00 94.12 144 LEU A CA 1
ATOM 1145 C C . LEU A 1 144 ? -1.872 1.343 5.252 1.00 94.12 144 LEU A C 1
ATOM 1147 O O . LEU A 1 144 ? -2.373 0.781 6.223 1.00 94.12 144 LEU A O 1
ATOM 1151 N N . ALA A 1 145 ? -0.700 0.964 4.736 1.00 96.19 145 ALA A N 1
ATOM 1152 C CA . ALA A 1 145 ? 0.105 -0.117 5.302 1.00 96.19 145 ALA A CA 1
ATOM 1153 C C . ALA A 1 145 ? 0.444 0.149 6.781 1.00 96.19 145 ALA A C 1
ATOM 1155 O O . ALA A 1 145 ? 0.205 -0.704 7.630 1.00 96.19 145 ALA A O 1
ATOM 1156 N N . TYR A 1 146 ? 0.881 1.370 7.104 1.00 96.50 146 TYR A N 1
ATOM 1157 C CA . TYR A 1 146 ? 1.157 1.781 8.481 1.00 96.50 146 TYR A CA 1
ATOM 1158 C C . TYR A 1 146 ? -0.088 1.804 9.376 1.00 96.50 146 TYR A C 1
ATOM 1160 O O . TYR A 1 146 ? -0.006 1.451 10.550 1.00 96.50 146 TYR A O 1
ATOM 1168 N N . LEU A 1 147 ? -1.267 2.164 8.854 1.00 92.75 147 LEU A N 1
ATOM 1169 C CA . LEU A 1 147 ? -2.519 2.015 9.608 1.00 92.75 147 LEU A CA 1
ATOM 1170 C C . LEU A 1 147 ? -2.793 0.549 9.951 1.00 92.75 147 LEU A C 1
ATOM 1172 O O . LEU A 1 147 ? -3.215 0.244 11.071 1.00 92.75 147 LEU A O 1
ATOM 1176 N N . ARG A 1 148 ? -2.537 -0.350 8.996 1.00 94.56 148 ARG A N 1
ATOM 1177 C CA . ARG A 1 148 ? -2.761 -1.785 9.160 1.00 94.56 148 ARG A CA 1
ATOM 1178 C C . ARG A 1 148 ? -1.816 -2.417 10.182 1.00 94.56 148 ARG A C 1
ATOM 1180 O O . ARG A 1 148 ? -2.272 -3.290 10.920 1.00 94.56 148 ARG A O 1
ATOM 1187 N N . THR A 1 149 ? -0.559 -1.972 10.241 1.00 95.25 149 THR A N 1
ATOM 1188 C CA . THR A 1 149 ? 0.460 -2.443 11.201 1.00 95.25 149 THR A CA 1
ATOM 1189 C C . THR A 1 149 ? 0.430 -1.708 12.545 1.00 95.25 149 THR A C 1
ATOM 1191 O O . THR A 1 149 ? 1.142 -2.088 13.470 1.00 95.25 149 THR A O 1
ATOM 1194 N N . GLY A 1 150 ? -0.415 -0.680 12.694 1.00 92.62 150 GLY A N 1
ATOM 1195 C CA . GLY A 1 150 ? -0.543 0.094 13.935 1.00 92.62 150 GLY A CA 1
ATOM 1196 C C . GLY A 1 150 ? 0.511 1.196 14.106 1.00 92.62 150 GLY A C 1
ATOM 1197 O O . GLY A 1 150 ? 0.583 1.827 15.159 1.00 92.62 150 GLY A O 1
ATOM 1198 N N . GLU A 1 151 ? 1.298 1.490 13.073 1.00 94.69 151 GLU A N 1
ATOM 1199 C CA . GLU A 1 151 ? 2.305 2.556 13.040 1.00 94.69 151 GLU A CA 1
ATOM 1200 C C . GLU A 1 151 ? 1.667 3.936 12.784 1.00 94.69 151 GLU A C 1
ATOM 1202 O O . GLU A 1 151 ? 1.971 4.641 11.817 1.00 94.69 151 GLU A O 1
ATOM 1207 N N . ILE A 1 152 ? 0.753 4.328 13.674 1.00 91.00 152 ILE A N 1
ATOM 1208 C CA . ILE A 1 152 ? -0.160 5.469 13.506 1.00 91.00 152 ILE A CA 1
ATOM 1209 C C . ILE A 1 152 ? 0.579 6.786 13.233 1.00 91.00 152 ILE A C 1
ATOM 1211 O O . ILE A 1 152 ? 0.175 7.539 12.349 1.00 91.00 152 ILE A O 1
ATOM 1215 N N . GLU A 1 153 ? 1.675 7.061 13.943 1.00 92.06 153 GLU A N 1
ATOM 1216 C CA . GLU A 1 153 ? 2.441 8.303 13.769 1.00 92.06 153 GLU A CA 1
ATOM 1217 C C . GLU A 1 153 ? 3.010 8.427 12.347 1.00 92.06 153 GLU A C 1
ATOM 1219 O O . GLU A 1 153 ? 2.868 9.471 11.707 1.00 92.06 153 GLU A O 1
ATOM 1224 N N . LYS A 1 154 ? 3.559 7.332 11.802 1.00 94.31 154 LYS A N 1
ATOM 1225 C CA . LYS A 1 154 ? 4.090 7.302 10.432 1.00 94.31 154 LYS A CA 1
ATOM 1226 C C . LYS A 1 154 ? 2.976 7.438 9.397 1.00 94.31 154 LYS A C 1
ATOM 1228 O O . LYS A 1 154 ? 3.138 8.160 8.413 1.00 94.31 154 LYS A O 1
ATOM 1233 N N . ALA A 1 155 ? 1.838 6.775 9.626 1.00 92.50 155 ALA A N 1
ATOM 1234 C CA . ALA A 1 155 ? 0.660 6.927 8.777 1.00 92.50 155 ALA A CA 1
ATOM 1235 C C . ALA A 1 155 ? 0.194 8.387 8.743 1.00 92.50 155 ALA A C 1
ATOM 1237 O O . ALA A 1 155 ? -0.030 8.943 7.669 1.00 92.50 155 ALA A O 1
ATOM 1238 N N . ARG A 1 156 ? 0.093 9.028 9.913 1.00 88.50 156 ARG A N 1
ATOM 1239 C CA . ARG A 1 156 ? -0.342 10.418 10.050 1.00 88.50 156 ARG A CA 1
ATOM 1240 C C . ARG A 1 156 ? 0.576 11.373 9.298 1.00 88.50 156 ARG A C 1
ATOM 1242 O O . ARG A 1 156 ? 0.079 12.256 8.603 1.00 88.50 156 ARG A O 1
ATOM 1249 N N . ASP A 1 157 ? 1.887 11.223 9.443 1.00 90.62 157 ASP A N 1
ATOM 1250 C CA . ASP A 1 157 ? 2.837 12.136 8.813 1.00 90.62 157 ASP A CA 1
ATOM 1251 C C . ASP A 1 157 ? 2.813 12.003 7.285 1.00 90.62 157 ASP A C 1
ATOM 1253 O O . ASP A 1 157 ? 2.702 13.016 6.595 1.00 90.62 157 ASP A O 1
ATOM 1257 N N . LEU A 1 158 ? 2.723 10.780 6.751 1.00 90.00 158 LEU A N 1
ATOM 1258 C CA . LEU A 1 158 ? 2.504 10.578 5.315 1.00 90.00 158 LEU A CA 1
ATOM 1259 C C . LEU A 1 158 ? 1.161 11.134 4.833 1.00 90.00 158 LEU A C 1
ATOM 1261 O O . LEU A 1 158 ? 1.103 11.751 3.773 1.00 90.00 158 LEU A O 1
ATOM 1265 N N . LEU A 1 159 ? 0.078 10.967 5.597 1.00 86.75 159 LEU A N 1
ATOM 1266 C CA . LEU A 1 159 ? -1.238 11.503 5.231 1.00 86.75 159 LEU A CA 1
ATOM 1267 C C . LEU A 1 159 ? -1.263 13.038 5.171 1.00 86.75 159 LEU A C 1
ATOM 1269 O O . LEU A 1 159 ? -2.049 13.585 4.399 1.00 86.75 159 LEU A O 1
ATOM 1273 N N . LYS A 1 160 ? -0.413 13.738 5.939 1.00 84.50 160 LYS A N 1
ATOM 1274 C CA . LYS A 1 160 ? -0.228 15.197 5.810 1.00 84.50 160 LYS A CA 1
ATOM 1275 C C . LYS A 1 160 ? 0.442 15.565 4.487 1.00 84.50 160 LYS A C 1
ATOM 1277 O O . LYS A 1 160 ? 0.109 16.593 3.904 1.00 84.50 160 LYS A O 1
ATOM 1282 N N . GLU A 1 161 ? 1.384 14.739 4.036 1.00 83.56 161 GLU A N 1
ATOM 1283 C CA . GLU A 1 161 ? 2.101 14.940 2.776 1.00 83.56 161 GLU A CA 1
ATOM 1284 C C . GLU A 1 161 ? 1.244 14.608 1.550 1.00 83.56 161 GLU A C 1
ATOM 1286 O O . GLU A 1 161 ? 1.433 15.219 0.501 1.00 83.56 161 GLU A O 1
ATOM 1291 N N . VAL A 1 162 ? 0.283 13.683 1.671 1.00 77.12 162 VAL A N 1
ATOM 1292 C CA . VAL A 1 162 ? -0.692 13.359 0.615 1.00 77.12 162 VAL A CA 1
ATOM 1293 C C . VAL A 1 162 ? -1.693 14.520 0.478 1.00 77.12 162 VAL A C 1
ATOM 1295 O O . VAL A 1 162 ? -2.822 14.484 0.969 1.00 77.12 162 VAL A O 1
ATOM 1298 N N . ALA A 1 163 ? -1.254 15.594 -0.181 1.00 56.50 163 ALA A N 1
ATOM 1299 C CA . ALA A 1 163 ? -1.959 16.873 -0.270 1.00 56.50 163 ALA A CA 1
ATOM 1300 C C . ALA A 1 163 ? -2.549 17.182 -1.664 1.00 56.50 163 ALA A C 1
ATOM 1302 O O . ALA A 1 163 ? -3.212 18.210 -1.826 1.00 56.50 163 ALA A O 1
ATOM 1303 N N . ALA A 1 164 ? -2.357 16.324 -2.673 1.00 52.41 164 ALA A N 1
ATOM 1304 C CA . ALA A 1 164 ? -2.768 16.617 -4.050 1.00 52.41 164 ALA A CA 1
ATOM 1305 C C . ALA A 1 164 ? -4.299 16.743 -4.226 1.00 52.41 164 ALA A C 1
ATOM 1307 O O . ALA A 1 164 ? -5.032 15.920 -3.685 1.00 52.41 164 ALA A O 1
ATOM 1308 N N . PRO A 1 165 ? -4.824 17.687 -5.038 1.00 49.03 165 PRO A N 1
ATOM 1309 C CA . PRO A 1 165 ? -6.259 17.939 -5.221 1.00 49.03 165 PRO A CA 1
ATOM 1310 C C . PRO A 1 165 ? -6.938 16.822 -6.035 1.00 49.03 165 PRO A C 1
ATOM 1312 O O . PRO A 1 165 ? -7.324 16.982 -7.187 1.00 49.03 165 PRO A O 1
ATOM 1315 N N . THR A 1 166 ? -7.071 15.657 -5.417 1.00 58.25 166 THR A N 1
ATOM 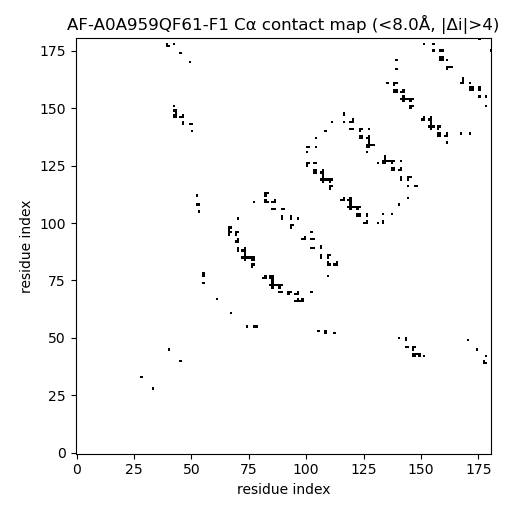1316 C CA . THR A 1 166 ? -7.698 14.449 -5.949 1.00 58.25 166 THR A CA 1
ATOM 1317 C C . THR A 1 166 ? -8.663 13.901 -4.900 1.00 58.25 166 THR A C 1
ATOM 1319 O O . THR A 1 166 ? -8.596 14.272 -3.723 1.00 58.25 166 THR A O 1
ATOM 1322 N N . ASP A 1 167 ? -9.558 12.986 -5.277 1.00 64.25 167 ASP A N 1
ATOM 1323 C CA . ASP A 1 167 ? -10.450 12.338 -4.304 1.00 64.25 167 ASP A CA 1
ATOM 1324 C C . ASP A 1 167 ? -9.683 11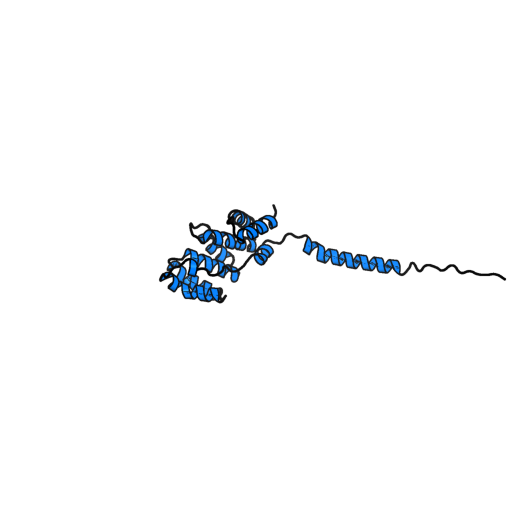.605 -3.187 1.00 64.25 167 ASP A C 1
ATOM 1326 O O . ASP A 1 167 ? -10.183 11.489 -2.065 1.00 64.25 167 ASP A O 1
ATOM 1330 N N . ARG A 1 168 ? -8.421 11.221 -3.433 1.00 67.88 168 ARG A N 1
ATOM 1331 C CA . ARG A 1 168 ? -7.526 10.675 -2.404 1.00 67.88 168 ARG A CA 1
ATOM 1332 C C . ARG A 1 168 ? -7.160 11.692 -1.327 1.00 67.88 168 ARG A C 1
ATOM 1334 O O . ARG A 1 168 ? -7.141 11.306 -0.168 1.00 67.88 168 ARG A O 1
ATOM 1341 N N . ALA A 1 169 ? -6.985 12.980 -1.630 1.00 63.00 169 ALA A N 1
ATOM 1342 C CA . ALA A 1 169 ? -6.751 13.975 -0.575 1.00 63.00 169 ALA A CA 1
ATOM 1343 C C . ALA A 1 169 ? -7.986 14.238 0.292 1.00 63.00 169 ALA A C 1
ATOM 1345 O O . ALA A 1 169 ? -7.850 14.547 1.476 1.00 63.00 169 ALA A O 1
ATOM 1346 N N . LYS A 1 170 ? -9.203 14.085 -0.251 1.00 72.31 170 LYS A N 1
ATOM 1347 C CA . LYS A 1 170 ? -10.425 14.127 0.573 1.00 72.31 170 LYS A CA 1
ATOM 1348 C C . LYS A 1 170 ? -10.455 12.943 1.543 1.00 72.31 170 LYS A C 1
ATOM 1350 O O . LYS A 1 170 ? -10.709 13.149 2.730 1.00 72.31 170 LYS A O 1
ATOM 1355 N N . LYS A 1 171 ? -10.148 11.731 1.055 1.00 74.19 171 LYS A N 1
ATOM 1356 C CA . LYS A 1 171 ? -10.018 10.529 1.897 1.00 74.19 171 LYS A CA 1
ATOM 1357 C C . LYS A 1 171 ? -8.893 10.701 2.932 1.00 74.19 171 LYS A C 1
ATOM 1359 O O . LYS A 1 171 ? -9.143 10.504 4.115 1.00 74.19 171 LYS A O 1
ATOM 1364 N N . ALA A 1 172 ? -7.716 11.186 2.534 1.00 72.31 172 ALA A N 1
ATOM 1365 C CA . ALA A 1 172 ? -6.577 11.422 3.4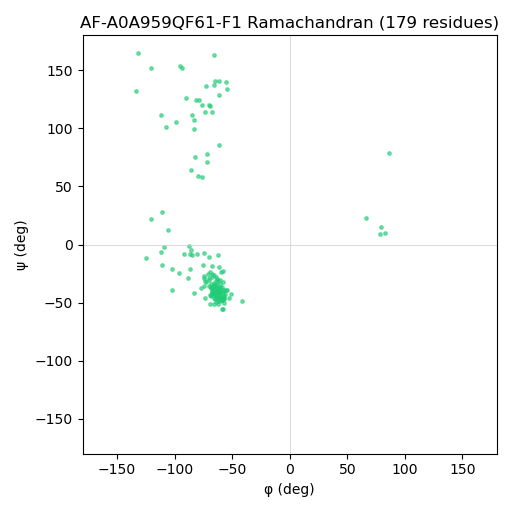24 1.00 72.31 172 ALA A CA 1
ATOM 1366 C C . ALA A 1 172 ? -6.904 12.407 4.553 1.00 72.31 172 ALA A C 1
ATOM 1368 O O . ALA A 1 172 ? -6.691 12.093 5.720 1.00 72.31 172 ALA A O 1
ATOM 1369 N N . LYS A 1 173 ? -7.529 13.551 4.236 1.00 73.88 173 LYS A N 1
ATOM 1370 C CA . LYS A 1 173 ? -8.001 14.515 5.247 1.00 73.88 173 LYS A CA 1
ATOM 1371 C C . LYS A 1 173 ? -9.038 13.914 6.195 1.00 73.88 173 LYS A C 1
ATOM 1373 O O . LYS A 1 173 ? -9.047 14.258 7.374 1.00 73.88 173 LYS A O 1
ATOM 1378 N N . LYS A 1 174 ? -9.922 13.039 5.700 1.00 79.38 174 LYS A N 1
ATOM 1379 C CA . LYS A 1 174 ? -10.915 12.345 6.533 1.00 79.38 174 LYS A CA 1
ATOM 1380 C C . LYS A 1 174 ? -10.234 11.393 7.516 1.00 79.38 174 LYS A C 1
ATOM 1382 O O . LYS A 1 174 ? -10.500 11.496 8.708 1.00 79.38 174 LYS A O 1
ATOM 1387 N N . ILE A 1 175 ? -9.339 10.533 7.029 1.00 75.81 175 ILE A N 1
ATOM 1388 C CA . ILE A 1 175 ? -8.579 9.596 7.868 1.00 75.81 175 ILE A CA 1
ATOM 1389 C C . ILE A 1 175 ? -7.759 10.367 8.905 1.00 75.81 175 ILE A C 1
ATOM 1391 O O . ILE A 1 175 ? -7.832 10.054 10.086 1.00 75.81 175 ILE A O 1
ATOM 1395 N N . PHE A 1 176 ? -7.049 11.418 8.485 1.00 73.62 176 PHE A N 1
ATOM 1396 C CA . PHE A 1 176 ? -6.257 12.266 9.376 1.00 73.62 176 PHE A CA 1
ATOM 1397 C C . PHE A 1 176 ? -7.079 12.804 10.559 1.00 73.62 176 PHE A C 1
ATOM 1399 O O . PHE A 1 176 ? -6.642 12.701 11.698 1.00 73.62 176 PHE A O 1
ATOM 1406 N N . ARG A 1 177 ? -8.296 13.310 10.309 1.00 78.06 177 ARG A N 1
ATOM 1407 C CA . ARG A 1 177 ? -9.212 13.768 11.372 1.00 78.06 177 ARG A CA 1
ATOM 1408 C C . ARG A 1 177 ? -9.688 12.624 12.270 1.00 78.06 177 ARG A C 1
ATOM 1410 O O . ARG A 1 177 ? -9.804 12.801 13.475 1.00 78.06 177 ARG A O 1
ATOM 1417 N N . GLN A 1 178 ? -9.969 11.455 11.692 1.00 77.38 178 GLN A N 1
ATOM 1418 C CA . GLN A 1 178 ? -10.438 10.279 12.436 1.00 77.38 178 GLN A CA 1
ATOM 1419 C C . GLN A 1 178 ? -9.362 9.668 13.344 1.00 77.38 178 GLN A C 1
ATOM 1421 O O . GLN A 1 178 ? -9.708 9.029 14.331 1.00 77.38 178 GLN A O 1
ATOM 1426 N N . LEU A 1 179 ? -8.079 9.896 13.044 1.00 77.38 179 LEU A N 1
ATOM 1427 C CA . LEU A 1 179 ? -6.960 9.514 13.909 1.00 77.38 179 LEU A CA 1
ATOM 1428 C C . LEU A 1 179 ? -6.805 10.413 15.149 1.00 77.38 179 LEU A C 1
ATOM 1430 O O . LEU A 1 179 ? -6.010 10.079 16.021 1.00 77.38 179 LEU A O 1
ATOM 1434 N N . GLY A 1 180 ? -7.570 11.506 15.259 1.00 60.03 180 GLY A N 1
ATOM 1435 C CA . GLY A 1 180 ? -7.638 12.324 16.469 1.00 60.03 180 GLY A CA 1
ATOM 1436 C C . GLY A 1 180 ? -6.560 13.405 16.568 1.00 60.03 180 GLY A C 1
ATOM 1437 O O . GLY A 1 180 ? -5.605 13.264 17.328 1.00 60.03 180 GLY A O 1
ATOM 1438 N N . LEU A 1 181 ? -6.786 14.508 15.844 1.00 44.12 181 LEU A N 1
ATOM 1439 C CA . LEU A 1 181 ? -6.718 15.887 16.357 1.00 44.12 181 LEU A CA 1
ATOM 1440 C C . LEU A 1 181 ? -7.931 16.656 15.818 1.00 44.12 181 LEU A C 1
ATOM 1442 O O . LEU A 1 181 ? -8.076 16.723 14.572 1.00 44.12 181 LEU A O 1
#

Nearest PDB structures (foldseek):
  7o04-assembly1_B  TM=7.581E-01  e=4.433E-03  Shigella flexneri
  5l0y-assembly3_C  TM=7.618E-01  e=2.056E-02  Thermochaetoides thermophila DSM 1495
  4ga1-assembly1_A  TM=7.083E-01  e=5.627E-02  Pan troglodytes
  5zyq-assembly1_A  TM=8.058E-01  e=1.540E-01  Homo sapiens
  7qij-assembly2_LC  TM=8.069E-01  e=3.317E-01  Yersinia enterocolitica

Foldseek 3Di:
DDDDDDDDDDPPPPPVVVVVVVVVVVVVCCVVVVVVVPDQDALQRLLVVPDDQDDDPVVVVDDPDVLCVQLVVLVVCVNVVVLVVSLVSLVVRLVVHPPNLVSLQNNLSSCVSVVVLVSNLVSLVVNLPDPDPCNLVSLLSNLSSCSNVVVNVSSLVSLVVNCDPDVSVVSSVVSNVSSPD

Sequence (181 aa):
LKTNKSVPEIRQGKIRWTLAVAVSVAAIFAFIFIPAITTNPTSEQLFTMNFEIAPNRLNQIARGSISKQISAPAYQAYDQGDYWQAAQLFEKTMDESAYRLTDLFYLGNCYLALGEWEKAINALKEVAYSPHSMAENAKWYLSLAYLRTGEIEKARDLLKEVAAPTDRAKKAKKIFRQLGL

Solvent-accessible surface area (backbone atoms only — not comparable to full-atom values): 10155 Å² total; per-residue (Å²): 141,84,88,83,81,83,77,84,81,79,78,68,77,63,61,62,56,57,55,53,53,53,52,52,53,50,50,51,49,46,68,63,50,45,61,77,73,70,60,73,69,49,46,51,51,52,23,68,77,67,68,69,84,77,78,89,53,58,80,81,72,54,83,88,50,72,45,58,59,69,43,39,65,18,53,51,30,45,77,72,65,38,33,70,61,13,32,56,39,31,74,73,33,29,90,78,26,87,50,29,63,58,43,34,41,52,33,16,47,20,24,55,75,72,65,39,48,70,61,13,39,57,35,12,49,59,29,34,76,38,103,47,96,54,11,65,59,20,32,50,55,34,21,38,40,24,19,58,74,64,43,51,70,63,15,48,56,34,37,66,66,42,64,58,102,47,77,64,26,57,50,29,54,49,51,53,45,58,72,70,112

Secondary structure (DSSP, 8-state):
-----PPPP--TTTHHHHHHHHHHHHHHHHHHHHHHHHSPPPHHHHHHHH--PPP--HHHH--S-HHHHHSHHHHHHHHTT-HHHHHHHHHHHTTT-TTHHHHHHHHHHHHHHHT-HHHHHHHHHHHHTSSSTTHHHHHHHHHHHHHHHT-HHHHHHHHHH---TTHHHHHHHHHHHHTT-